Protein AF-A0A2V6R0Z6-F1 (afdb_monomer)

Radius of gyration: 20.63 Å; Cα contacts (8 Å, |Δi|>4): 396; chains: 1; bounding box: 52×46×58 Å

Mean predicted aligned error: 3.72 Å

Sequence (236 aa):
MPKRGQEIFLDNKLGKCNLCHVNAGATANLGAGSLGNANFNTGVEDLPDQPARLTTQKVPPDDGFHTPGDGTFNVPPLVEAADSGPFFHNNAIETIEGAVGFYDGESFNNSPAGLLLKQADPQGAGIELDGTQIVAIAAFLRVINALENIRQSIELLEASLEVPFEERGRLLARAVHETDDSIRVLKGGGLHAEAVAPLQEARRLADKAVRSVFFGRRHTKEAIGEQKKARALLVE

Secondary structure (DSSP, 8-state):
--HHHHHHHH-TTTT-HHHHSGGGSS-EE-SSSEEES-EE--SGGG-TT-GGGGSSS-PPPP--SBTTB-S-EEPPP-TTGGGSPSBTTTT-B-SHHHHHHHTTSHHHHTSHHHHHHHHHSTT-------HHHHHHHHHHHHHHHHHHHHHHHHHHHHHHHHS-HHHHHHHHHHHHHHHHHHHHHHHHTT--HHHHHHHHHHHHHHHHHHH-SSSHHHHHHHHHHHHHHHHHHHH-

Structure (mmCIF, N/CA/C/O backbone):
data_AF-A0A2V6R0Z6-F1
#
_entry.id   AF-A0A2V6R0Z6-F1
#
loop_
_atom_site.group_PDB
_atom_site.id
_atom_site.type_symbol
_atom_site.label_atom_id
_atom_site.label_alt_id
_atom_site.label_comp_id
_atom_site.label_asym_id
_atom_site.label_entity_id
_atom_site.label_seq_id
_atom_site.pdbx_PDB_ins_code
_atom_site.Cartn_x
_atom_site.Cartn_y
_atom_site.Cartn_z
_atom_site.occupancy
_atom_site.B_iso_or_equiv
_atom_site.auth_seq_id
_atom_site.auth_comp_id
_atom_site.auth_asym_id
_atom_site.auth_atom_id
_atom_site.pdbx_PDB_model_num
ATOM 1 N N . MET A 1 1 ? -7.603 7.282 -10.232 1.00 87.00 1 MET A N 1
ATOM 2 C CA . MET A 1 1 ? -7.585 7.164 -8.747 1.00 87.00 1 MET A CA 1
ATOM 3 C C . MET A 1 1 ? -8.943 6.694 -8.204 1.00 87.00 1 MET A C 1
ATOM 5 O O . MET A 1 1 ? -9.954 7.265 -8.611 1.00 87.00 1 MET A O 1
ATOM 9 N N . PRO A 1 2 ? -9.024 5.716 -7.272 1.00 92.50 2 PRO A N 1
ATOM 10 C CA . PRO A 1 2 ? -10.282 5.271 -6.649 1.00 92.50 2 PRO A CA 1
ATOM 11 C C . PRO A 1 2 ? -10.877 6.309 -5.676 1.00 92.50 2 PRO A C 1
ATOM 13 O O . PRO A 1 2 ? -10.763 6.187 -4.457 1.00 92.50 2 PRO A O 1
ATOM 16 N N . LYS A 1 3 ? -11.532 7.345 -6.221 1.00 95.50 3 LYS A N 1
ATOM 17 C CA . LYS A 1 3 ? -12.024 8.520 -5.468 1.00 95.50 3 LYS A CA 1
ATOM 18 C C . LYS A 1 3 ? -12.894 8.155 -4.268 1.00 95.50 3 LYS A C 1
ATOM 20 O O . LYS A 1 3 ? -12.662 8.668 -3.183 1.00 95.50 3 LYS A O 1
ATOM 25 N N . ARG A 1 4 ? -13.827 7.210 -4.426 1.00 97.19 4 ARG A N 1
ATOM 26 C CA . ARG A 1 4 ? -14.697 6.786 -3.319 1.00 97.19 4 ARG A CA 1
ATOM 27 C C . ARG A 1 4 ? -13.909 6.181 -2.152 1.00 97.19 4 ARG A C 1
ATOM 29 O O . ARG A 1 4 ? -14.206 6.483 -1.004 1.00 97.19 4 ARG A O 1
ATOM 36 N N . GLY A 1 5 ? -12.904 5.354 -2.437 1.00 97.88 5 GLY A N 1
ATOM 37 C CA . GLY A 1 5 ? -12.036 4.779 -1.408 1.00 97.88 5 GLY A CA 1
ATOM 38 C C . GLY A 1 5 ? -11.226 5.838 -0.674 1.00 97.88 5 GLY A C 1
ATOM 39 O O . GLY A 1 5 ? -11.160 5.829 0.551 1.00 97.88 5 GLY A O 1
ATOM 40 N N . GLN A 1 6 ? -10.677 6.792 -1.429 1.00 97.62 6 GLN A N 1
ATOM 41 C CA . GLN A 1 6 ? -9.953 7.933 -0.878 1.00 97.62 6 GLN A CA 1
ATOM 42 C C . GLN A 1 6 ? -10.849 8.807 0.013 1.00 97.62 6 GLN A C 1
ATOM 44 O O . GLN A 1 6 ? -10.433 9.198 1.099 1.00 97.62 6 GLN A O 1
ATOM 49 N N . GLU A 1 7 ? -12.076 9.098 -0.422 1.00 98.12 7 GLU A N 1
ATOM 50 C CA . GLU A 1 7 ? -13.055 9.859 0.361 1.00 98.12 7 GLU A CA 1
ATOM 51 C C . GLU A 1 7 ? -13.352 9.178 1.695 1.00 98.12 7 GLU A C 1
ATOM 53 O O . GLU A 1 7 ? -13.268 9.829 2.729 1.00 98.12 7 GLU A O 1
ATOM 58 N N . ILE A 1 8 ? -13.644 7.872 1.687 1.00 98.38 8 ILE A N 1
ATOM 59 C CA . ILE A 1 8 ? -13.945 7.126 2.917 1.00 98.38 8 ILE A CA 1
ATOM 60 C C . ILE A 1 8 ? -12.722 7.089 3.842 1.00 98.38 8 ILE A C 1
ATOM 62 O O . ILE A 1 8 ? -12.860 7.300 5.044 1.00 98.38 8 ILE A O 1
ATOM 66 N N . PHE A 1 9 ? -11.527 6.867 3.286 1.00 98.19 9 PHE A N 1
ATOM 67 C CA . PHE A 1 9 ? -10.277 6.850 4.046 1.00 98.19 9 PHE A CA 1
ATOM 68 C C . PHE A 1 9 ? -10.025 8.177 4.783 1.00 98.19 9 PHE A C 1
ATOM 70 O O . PHE A 1 9 ? -9.588 8.180 5.936 1.00 98.19 9 PHE A O 1
ATOM 77 N N . LEU A 1 10 ? -10.303 9.304 4.117 1.00 97.25 10 LEU A N 1
ATOM 78 C CA . LEU A 1 10 ? -10.119 10.659 4.650 1.00 97.25 10 LEU A CA 1
ATOM 79 C C . LEU A 1 10 ? -11.285 11.137 5.530 1.00 97.25 10 LEU A C 1
ATOM 81 O O . LEU A 1 10 ? -11.156 12.157 6.211 1.00 97.25 10 LEU A O 1
ATOM 85 N N . ASP A 1 11 ? -12.417 10.434 5.520 1.00 96.50 11 ASP A N 1
ATOM 86 C CA . ASP A 1 11 ? -13.597 10.789 6.297 1.00 96.50 11 ASP A CA 1
ATOM 87 C C . ASP A 1 11 ? -13.432 10.368 7.766 1.00 96.50 11 ASP A C 1
ATOM 89 O O . ASP A 1 11 ? -13.531 9.193 8.123 1.00 96.50 11 ASP A O 1
ATOM 93 N N . ASN A 1 12 ? -13.240 11.357 8.641 1.00 94.50 12 ASN A N 1
ATOM 94 C CA . ASN A 1 12 ? -13.102 11.164 10.087 1.00 94.50 12 ASN A CA 1
ATOM 95 C C . ASN A 1 12 ? -14.414 10.784 10.808 1.00 94.50 12 ASN A C 1
ATOM 97 O O . ASN A 1 12 ? -14.415 10.670 12.032 1.00 94.50 12 ASN A O 1
ATOM 101 N N . LYS A 1 13 ? -15.528 10.620 10.087 1.00 94.12 13 LYS A N 1
ATOM 102 C CA . LYS A 1 13 ? -16.815 10.140 10.615 1.00 94.12 13 LYS A CA 1
ATOM 103 C C . LYS A 1 13 ? -17.156 8.739 10.123 1.00 94.12 13 LYS A C 1
ATOM 105 O O . LYS A 1 13 ? -17.721 7.973 10.891 1.00 94.12 13 LYS A O 1
ATOM 110 N N . LEU A 1 14 ? -16.826 8.417 8.871 1.00 95.69 14 LEU A N 1
ATOM 111 C CA . LEU A 1 14 ? -17.118 7.108 8.282 1.00 95.69 14 LEU A CA 1
ATOM 112 C C . LEU A 1 14 ? -15.950 6.131 8.458 1.00 95.69 14 LEU A C 1
ATOM 114 O O . LEU A 1 14 ? -16.003 5.260 9.320 1.00 95.69 14 LEU A O 1
ATOM 118 N N . GLY A 1 15 ? -14.885 6.276 7.663 1.00 96.00 15 GLY A N 1
ATOM 119 C CA . GLY A 1 15 ? -13.770 5.327 7.676 1.00 96.00 15 GLY A CA 1
ATOM 120 C C . GLY A 1 15 ? -12.806 5.532 8.838 1.00 96.00 15 GLY A C 1
ATOM 121 O O . GLY A 1 15 ? -12.184 4.576 9.288 1.00 96.00 15 GLY A O 1
ATOM 122 N N . LYS A 1 16 ? -12.655 6.772 9.326 1.00 97.38 16 LYS A N 1
ATOM 123 C CA . LYS A 1 16 ? -11.783 7.156 10.456 1.00 97.38 16 LYS A CA 1
ATOM 124 C C . LYS A 1 16 ? -10.301 6.784 10.283 1.00 97.38 16 LYS A C 1
ATOM 126 O O . LYS A 1 16 ? -9.502 7.046 11.179 1.00 97.38 16 LYS A O 1
ATOM 131 N N . CYS A 1 17 ? -9.899 6.252 9.126 1.00 97.50 17 CYS A N 1
ATOM 132 C CA . CYS A 1 17 ? -8.552 5.745 8.867 1.00 97.50 17 CYS A CA 1
ATOM 133 C C . CYS A 1 17 ? -7.502 6.852 9.025 1.00 97.50 17 CYS A C 1
ATOM 135 O O . CYS A 1 17 ? -6.467 6.658 9.661 1.00 97.50 17 CYS A O 1
ATOM 137 N N . ASN A 1 18 ? -7.801 8.044 8.501 1.00 96.69 18 ASN A N 1
ATOM 138 C CA . ASN A 1 18 ? -6.908 9.200 8.516 1.00 96.69 18 ASN A CA 1
ATOM 139 C C . ASN A 1 18 ? -6.662 9.796 9.920 1.00 96.69 18 ASN A C 1
ATOM 141 O O . ASN A 1 18 ? -5.763 10.620 10.074 1.00 96.69 18 ASN A O 1
ATOM 145 N N . LEU A 1 19 ? -7.406 9.372 10.951 1.00 96.69 19 LEU A N 1
ATOM 146 C CA . LEU A 1 19 ? -7.142 9.759 12.343 1.00 96.69 19 LEU A CA 1
ATOM 147 C C . LEU A 1 19 ? -5.882 9.083 12.901 1.00 96.69 19 LEU A C 1
ATOM 149 O O . LEU A 1 19 ? -5.168 9.684 13.701 1.00 96.69 19 LEU A O 1
ATOM 153 N N . CYS A 1 20 ? -5.579 7.861 12.462 1.00 97.38 20 CYS A N 1
ATOM 154 C CA . CYS A 1 20 ? -4.363 7.135 12.845 1.00 97.38 20 CYS A CA 1
ATOM 155 C C . CYS A 1 20 ? -3.315 7.136 11.726 1.00 97.38 20 CYS A C 1
ATOM 157 O O . CYS A 1 20 ? -2.123 7.162 12.014 1.00 97.38 20 CYS A O 1
ATOM 159 N N . HIS A 1 21 ? -3.757 7.154 10.466 1.00 97.31 21 HIS A N 1
ATOM 160 C CA . HIS A 1 21 ? -2.915 7.096 9.275 1.00 97.31 21 HIS A CA 1
ATOM 161 C C . HIS A 1 21 ? -2.997 8.391 8.464 1.00 97.31 21 HIS A C 1
ATOM 163 O O . HIS A 1 21 ? -3.442 8.382 7.312 1.00 97.31 21 HIS A O 1
ATOM 169 N N . VAL A 1 22 ? -2.592 9.522 9.053 1.00 96.56 22 VAL A N 1
ATOM 170 C CA . VAL A 1 22 ? -2.632 10.828 8.375 1.00 96.56 22 VAL A CA 1
ATOM 171 C C . VAL A 1 22 ? -1.907 10.734 7.029 1.00 96.56 22 VAL A C 1
ATOM 173 O O . VAL A 1 22 ? -0.716 10.423 6.980 1.00 96.56 22 VAL A O 1
ATOM 176 N N . ASN A 1 23 ? -2.632 10.998 5.936 1.00 93.62 23 ASN A N 1
ATOM 177 C CA . ASN A 1 23 ? -2.153 10.861 4.553 1.00 93.62 23 ASN A CA 1
ATOM 178 C C . ASN A 1 23 ? -1.562 9.472 4.228 1.00 93.62 23 ASN A C 1
ATOM 180 O O . ASN A 1 23 ? -0.561 9.386 3.520 1.00 93.62 23 ASN A O 1
ATOM 184 N N . ALA A 1 24 ? -2.149 8.396 4.765 1.00 96.19 24 ALA A N 1
ATOM 185 C CA . ALA A 1 24 ? -1.632 7.024 4.660 1.00 96.19 24 ALA A CA 1
ATOM 186 C C . ALA A 1 24 ? -0.231 6.826 5.281 1.00 96.19 24 ALA A C 1
ATOM 188 O O . ALA A 1 24 ? 0.440 5.828 5.023 1.00 96.19 24 ALA A O 1
ATOM 189 N N . GLY A 1 25 ? 0.218 7.766 6.115 1.00 96.50 25 GLY A N 1
ATOM 190 C CA . GLY A 1 25 ? 1.477 7.686 6.843 1.00 96.50 25 GLY A CA 1
ATOM 191 C C . GLY A 1 25 ? 1.348 7.004 8.205 1.00 96.50 25 GLY A C 1
ATOM 192 O O . GLY A 1 25 ? 0.293 6.512 8.596 1.00 96.50 25 GLY A O 1
ATOM 193 N N . ALA A 1 26 ? 2.449 7.033 8.951 1.00 95.38 26 ALA A N 1
ATOM 194 C CA . ALA A 1 26 ? 2.569 6.503 10.309 1.00 95.38 26 ALA A CA 1
ATOM 195 C C . ALA A 1 26 ? 2.389 7.602 11.377 1.00 95.38 26 ALA A C 1
ATOM 197 O O . ALA A 1 26 ? 3.147 7.676 12.341 1.00 95.38 26 ALA A O 1
ATOM 198 N N . THR A 1 27 ? 1.470 8.543 11.140 1.00 96.50 27 THR A N 1
ATOM 199 C CA . THR A 1 27 ? 1.218 9.684 12.033 1.00 96.50 27 THR A CA 1
ATOM 200 C C . THR A 1 27 ? -0.248 9.732 12.417 1.00 96.50 27 THR A C 1
ATOM 202 O O . THR A 1 27 ? -1.096 9.823 11.533 1.00 96.50 27 THR A O 1
ATOM 205 N N . ALA A 1 28 ? -0.534 9.766 13.717 1.00 96.31 28 ALA A N 1
ATOM 206 C CA . ALA A 1 28 ? -1.886 9.927 14.233 1.00 96.31 28 ALA A CA 1
ATOM 207 C C . ALA A 1 28 ? -2.210 11.395 14.559 1.00 96.31 28 ALA A C 1
ATOM 209 O O . ALA A 1 28 ? -1.357 12.158 15.012 1.00 96.31 28 ALA A O 1
ATOM 210 N N . ASN A 1 29 ? -3.466 11.787 14.358 1.00 95.12 29 ASN A N 1
ATOM 211 C CA . ASN A 1 29 ? -4.041 13.056 14.790 1.00 95.12 29 ASN A CA 1
ATOM 212 C C . ASN A 1 29 ? -5.532 12.861 15.101 1.00 95.12 29 ASN A C 1
ATOM 214 O O . ASN A 1 29 ? -6.361 12.767 14.199 1.00 95.12 29 ASN A O 1
ATOM 218 N N . LEU A 1 30 ? -5.870 12.860 16.391 1.00 91.75 30 LEU A N 1
ATOM 219 C CA . LEU A 1 30 ? -7.233 12.638 16.889 1.00 91.75 30 LEU A CA 1
ATOM 220 C C . LEU A 1 30 ? -8.017 13.948 17.110 1.00 91.75 30 LEU A C 1
ATOM 222 O O . LEU A 1 30 ? -8.934 14.000 17.922 1.00 91.75 30 LEU A O 1
ATOM 226 N N . GLY A 1 31 ? -7.633 15.034 16.429 1.00 84.31 31 GLY A N 1
ATOM 227 C CA . GLY A 1 31 ? -8.305 16.339 16.495 1.00 84.31 31 GLY A CA 1
ATOM 228 C C . GLY A 1 31 ? -7.680 17.357 17.458 1.00 84.31 31 GLY A C 1
ATOM 229 O O . GLY A 1 31 ? -8.065 18.522 17.429 1.00 84.31 31 GLY A O 1
ATOM 230 N N . ALA A 1 32 ? -6.685 16.960 18.259 1.00 85.12 32 ALA A N 1
ATOM 231 C CA . ALA A 1 32 ? -5.962 17.839 19.192 1.00 85.12 32 ALA A CA 1
ATOM 232 C C . ALA A 1 32 ? -4.534 18.201 18.730 1.00 85.12 32 ALA A C 1
ATOM 234 O O . ALA A 1 32 ? -3.770 18.805 19.481 1.00 85.12 32 ALA A O 1
ATOM 235 N N . GLY A 1 33 ? -4.167 17.834 17.498 1.00 89.19 33 GLY A N 1
ATOM 236 C CA . GLY A 1 33 ? -2.813 17.975 16.965 1.00 89.19 33 GLY A CA 1
ATOM 237 C C . GLY A 1 33 ? -2.157 16.624 16.683 1.00 89.19 33 GLY A C 1
ATOM 238 O O . GLY A 1 33 ? -2.717 15.565 16.964 1.00 89.19 33 GLY A O 1
ATOM 239 N N . SER A 1 34 ? -0.970 16.668 16.076 1.00 94.44 34 SER A N 1
ATOM 240 C CA . SER A 1 34 ? -0.208 15.460 15.751 1.00 94.44 34 SER A CA 1
ATOM 241 C C . SER A 1 34 ? 0.259 14.750 17.021 1.00 94.44 34 SER A C 1
ATOM 243 O O . SER A 1 34 ? 0.865 15.369 17.893 1.00 94.44 34 SER A O 1
ATOM 245 N N . LEU A 1 35 ? 0.018 13.445 17.079 1.00 94.69 35 LEU A N 1
ATOM 246 C CA . LEU A 1 35 ? 0.537 12.528 18.092 1.00 94.69 35 LEU A CA 1
ATOM 247 C C . LEU A 1 35 ? 1.796 11.790 17.603 1.00 94.69 35 LEU A C 1
ATOM 249 O O . LEU A 1 35 ? 2.355 10.978 18.335 1.00 94.69 35 LEU A O 1
ATOM 253 N N . GLY A 1 36 ? 2.253 12.062 16.375 1.00 95.50 36 GLY A N 1
ATOM 254 C CA . GLY A 1 36 ? 3.365 11.340 15.757 1.00 95.50 36 GLY A CA 1
ATOM 255 C C . GLY A 1 36 ? 3.040 9.862 15.517 1.00 95.50 36 GLY A C 1
ATOM 256 O O . GLY A 1 36 ? 1.875 9.497 15.333 1.00 95.50 36 GLY A O 1
ATOM 257 N N . ASN A 1 37 ? 4.077 9.021 15.510 1.00 95.81 37 ASN A N 1
ATOM 258 C CA . ASN A 1 37 ? 3.926 7.567 15.465 1.00 95.81 37 ASN A CA 1
ATOM 259 C C . ASN A 1 37 ? 3.541 7.053 16.858 1.00 95.81 37 ASN A C 1
ATOM 261 O O . ASN A 1 37 ? 4.395 6.680 17.661 1.00 95.81 37 ASN A O 1
ATOM 265 N N . ALA A 1 38 ? 2.250 7.155 17.158 1.00 95.81 38 ALA A N 1
ATOM 266 C CA . ALA A 1 38 ? 1.669 6.682 18.402 1.00 95.81 38 ALA A CA 1
ATOM 267 C C . ALA A 1 38 ? 1.443 5.163 18.365 1.00 95.81 38 ALA A C 1
ATOM 269 O O . ALA A 1 38 ? 1.333 4.564 17.292 1.00 95.81 38 ALA A O 1
ATOM 270 N N . ASN A 1 39 ? 1.313 4.566 19.550 1.00 96.50 39 ASN A N 1
ATOM 271 C CA . ASN A 1 39 ? 0.937 3.168 19.695 1.00 96.50 39 ASN A CA 1
ATOM 272 C C . ASN A 1 39 ? -0.544 3.048 20.059 1.00 96.50 39 ASN A C 1
ATOM 274 O O . ASN A 1 39 ? -1.056 3.826 20.867 1.00 96.50 39 ASN A O 1
ATOM 278 N N . PHE A 1 40 ? -1.219 2.046 19.502 1.00 97.38 40 PHE A N 1
ATOM 279 C CA . PHE A 1 40 ? -2.614 1.749 19.812 1.00 97.38 40 PHE A CA 1
ATOM 280 C C . PHE A 1 40 ? -2.810 0.253 20.031 1.00 97.38 40 PHE A C 1
ATOM 282 O O . PHE A 1 40 ? -2.172 -0.571 19.378 1.00 97.38 40 PHE A O 1
ATOM 289 N N . ASN A 1 41 ? -3.731 -0.091 20.928 1.00 97.75 41 ASN A N 1
ATOM 290 C CA . ASN A 1 41 ? -4.291 -1.433 20.993 1.00 97.75 41 ASN A CA 1
ATOM 291 C C . ASN A 1 41 ? -5.569 -1.458 20.147 1.00 97.75 41 ASN A C 1
ATOM 293 O O . ASN A 1 41 ? -6.585 -0.872 20.526 1.00 97.75 41 ASN A O 1
ATOM 297 N N . THR A 1 42 ? -5.486 -2.117 18.995 1.00 97.44 42 THR A N 1
ATOM 298 C CA . THR A 1 42 ? -6.575 -2.249 18.021 1.00 97.44 42 THR A CA 1
ATOM 299 C C . THR A 1 42 ? -7.366 -3.549 18.166 1.00 97.44 42 THR A C 1
ATOM 301 O O . THR A 1 42 ? -8.266 -3.779 17.369 1.00 97.44 42 THR A O 1
ATOM 304 N N . GLY A 1 43 ? -7.048 -4.406 19.144 1.00 96.62 43 GLY A N 1
ATOM 305 C CA . GLY A 1 43 ? -7.725 -5.694 19.349 1.00 96.62 43 GLY A CA 1
ATOM 306 C C . GLY A 1 43 ? -7.293 -6.808 18.388 1.00 96.62 43 GLY A C 1
ATOM 307 O O . GLY A 1 43 ? -7.956 -7.836 18.295 1.00 96.62 43 GLY A O 1
ATOM 308 N N . VAL A 1 44 ? -6.186 -6.637 17.655 1.00 96.00 44 VAL A N 1
ATOM 309 C CA . VAL A 1 44 ? -5.652 -7.672 16.743 1.00 96.00 44 VAL A CA 1
ATOM 310 C C . VAL A 1 44 ? -5.293 -8.962 17.492 1.00 96.00 44 VAL A C 1
ATOM 312 O O . VAL A 1 44 ? -5.552 -10.058 16.991 1.00 96.00 44 VAL A O 1
ATOM 315 N N . GLU A 1 45 ? -4.742 -8.856 18.705 1.00 93.56 45 GLU A N 1
ATOM 316 C CA . GLU A 1 45 ? -4.402 -10.029 19.525 1.00 93.56 45 GLU A CA 1
ATOM 317 C C . GLU A 1 45 ? -5.626 -10.775 20.079 1.00 93.56 45 GLU A C 1
ATOM 319 O O . GLU A 1 45 ? -5.505 -11.939 20.481 1.00 93.56 45 GLU A O 1
ATOM 324 N N . ASP A 1 46 ? -6.800 -10.142 20.017 1.00 90.50 46 ASP A N 1
ATOM 325 C CA . ASP A 1 46 ? -8.090 -10.696 20.430 1.00 90.50 46 ASP A CA 1
ATOM 326 C C . ASP A 1 46 ? -8.845 -11.359 19.267 1.00 90.50 46 ASP A C 1
ATOM 328 O O . ASP A 1 46 ? -9.938 -11.896 19.466 1.00 90.50 46 ASP A O 1
ATOM 332 N N . LEU A 1 47 ? -8.288 -11.340 18.047 1.00 90.69 47 LEU A N 1
ATOM 333 C CA . LEU A 1 47 ? -8.872 -12.061 16.919 1.00 90.69 47 LEU A CA 1
ATOM 334 C C . LEU A 1 47 ? -9.020 -13.555 17.255 1.00 90.69 47 LEU A C 1
ATOM 336 O O . LEU A 1 47 ? -8.050 -14.185 17.703 1.00 90.69 47 LEU A O 1
ATOM 340 N N . PRO A 1 48 ? -10.206 -14.149 17.018 1.00 82.62 48 PRO A N 1
ATOM 341 C CA . PRO A 1 48 ? -10.361 -15.590 17.116 1.00 82.62 48 PRO A CA 1
ATOM 342 C C . PRO A 1 48 ? -9.544 -16.275 16.015 1.00 82.62 48 PRO A C 1
ATOM 344 O O . PRO A 1 48 ? -9.261 -15.685 14.974 1.00 82.62 48 PRO A O 1
ATOM 347 N N . ASP A 1 49 ? -9.178 -17.535 16.243 1.00 85.75 49 ASP A N 1
ATOM 348 C CA . ASP A 1 49 ? -8.653 -18.423 15.198 1.00 85.75 49 ASP A CA 1
ATOM 349 C C . ASP A 1 49 ? -7.414 -17.904 14.441 1.00 85.75 49 ASP A C 1
ATOM 351 O O . ASP A 1 49 ? -7.214 -18.204 13.264 1.00 85.75 49 ASP A O 1
ATOM 355 N N . GLN A 1 50 ? -6.533 -17.159 15.119 1.00 86.25 50 GLN A N 1
ATOM 356 C CA . GLN A 1 50 ? -5.254 -16.748 14.534 1.00 86.25 50 GLN A CA 1
ATOM 357 C C . GLN A 1 50 ? -4.462 -17.974 14.037 1.00 86.25 50 GLN A C 1
ATOM 359 O O . GLN A 1 50 ? -4.306 -18.932 14.805 1.00 86.25 50 GLN A O 1
ATOM 364 N N . PRO A 1 51 ? -3.875 -17.949 12.823 1.00 86.00 51 PRO A N 1
ATOM 365 C CA . PRO A 1 51 ? -3.225 -19.121 12.231 1.00 86.00 51 PRO A CA 1
ATOM 366 C C . PRO A 1 51 ? -2.205 -19.817 13.143 1.00 86.00 51 PRO A C 1
ATOM 368 O O . PRO A 1 51 ? -2.191 -21.044 13.241 1.00 86.00 51 PRO A O 1
ATOM 371 N N . ALA A 1 52 ? -1.394 -19.049 13.879 1.00 83.38 52 ALA A N 1
ATOM 372 C CA . ALA A 1 52 ? -0.406 -19.593 14.813 1.00 83.38 52 ALA A CA 1
ATOM 373 C C . ALA A 1 52 ? -1.042 -20.357 15.996 1.00 83.38 52 ALA A C 1
ATOM 375 O O . ALA A 1 52 ? -0.481 -21.345 16.477 1.00 83.38 52 ALA A O 1
ATOM 376 N N . ARG A 1 53 ? -2.234 -19.930 16.437 1.00 86.38 53 ARG A N 1
ATOM 377 C CA . ARG A 1 53 ? -2.990 -20.496 17.569 1.00 86.38 53 ARG A CA 1
ATOM 378 C C . ARG A 1 53 ? -3.911 -21.653 17.166 1.00 86.38 53 ARG A C 1
ATOM 380 O O . ARG A 1 53 ? -4.392 -22.365 18.039 1.00 86.38 53 ARG A O 1
ATOM 387 N N . LEU A 1 54 ? -4.119 -21.874 15.867 1.00 87.19 54 LEU A N 1
ATOM 388 C CA . LEU A 1 54 ? -4.847 -23.037 15.340 1.00 87.19 54 LEU A CA 1
ATOM 389 C C . LEU A 1 54 ? -4.013 -24.331 15.346 1.00 87.19 54 LEU A C 1
ATOM 391 O O . LEU A 1 54 ? -4.514 -25.404 15.009 1.00 87.19 54 LEU A O 1
ATOM 395 N N . THR A 1 55 ? -2.735 -24.246 15.717 1.00 86.19 55 THR A N 1
ATOM 396 C CA . THR A 1 55 ? -1.844 -25.403 15.842 1.00 86.19 55 THR A CA 1
ATOM 397 C C . THR A 1 55 ? -1.921 -26.027 17.241 1.00 86.19 55 THR A C 1
ATOM 399 O O . THR A 1 55 ? -2.501 -25.472 18.169 1.00 86.19 55 THR A O 1
ATOM 402 N N . THR A 1 56 ? -1.295 -27.190 17.440 1.00 82.44 56 THR A N 1
ATOM 403 C CA . THR A 1 56 ? -1.206 -27.825 18.770 1.00 82.44 56 THR A CA 1
ATOM 404 C C . THR A 1 56 ? -0.240 -27.114 19.723 1.00 82.44 56 THR A C 1
ATOM 406 O O . THR A 1 56 ? -0.143 -27.487 20.892 1.00 82.44 56 THR A O 1
ATOM 409 N N . GLN A 1 57 ? 0.532 -26.140 19.235 1.00 84.94 57 GLN A N 1
ATOM 410 C CA . GLN A 1 57 ? 1.503 -25.412 20.038 1.00 84.94 57 GLN A CA 1
ATOM 411 C C . GLN A 1 57 ? 0.821 -24.257 20.772 1.00 84.94 57 GLN A C 1
ATOM 413 O O . GLN A 1 57 ? 0.114 -23.448 20.180 1.00 84.94 57 GLN A O 1
ATOM 418 N N . LYS A 1 58 ? 1.081 -24.141 22.078 1.00 85.69 58 LYS A N 1
ATOM 419 C CA . LYS A 1 58 ? 0.645 -22.976 22.848 1.00 85.69 58 LYS A CA 1
ATOM 420 C C . LYS A 1 58 ? 1.494 -21.767 22.451 1.00 85.69 58 LYS A C 1
ATOM 422 O O . LYS A 1 58 ? 2.680 -21.722 22.772 1.00 85.69 58 LYS A O 1
ATOM 427 N N . VAL A 1 59 ? 0.870 -20.799 21.791 1.00 86.69 59 VAL A N 1
ATOM 428 C CA . VAL A 1 59 ? 1.473 -19.507 21.449 1.00 86.69 59 VAL A CA 1
ATOM 429 C C . VAL A 1 59 ? 0.956 -18.467 22.450 1.00 86.69 59 VAL A C 1
ATOM 431 O O . VAL A 1 59 ? -0.262 -18.293 22.541 1.00 86.69 59 VAL A O 1
ATOM 434 N N . PRO A 1 60 ? 1.821 -17.844 23.274 1.00 87.94 60 PRO A N 1
ATOM 435 C CA . PRO A 1 60 ? 1.395 -16.756 24.150 1.00 87.94 60 PRO A CA 1
ATOM 436 C C . PRO A 1 60 ? 0.994 -15.525 23.316 1.00 87.94 60 PRO A C 1
ATOM 438 O O . PRO A 1 60 ? 1.559 -15.340 22.239 1.00 87.94 60 PRO A O 1
ATOM 441 N N . PRO A 1 61 ? 0.049 -14.694 23.793 1.00 88.12 61 PRO A N 1
ATOM 442 C CA . PRO A 1 61 ? -0.214 -13.395 23.182 1.00 88.12 61 PRO A CA 1
ATOM 443 C C . PRO A 1 61 ? 1.038 -12.514 23.176 1.00 88.12 61 PRO A C 1
ATOM 445 O O . PRO A 1 61 ? 1.826 -12.571 24.124 1.00 88.12 61 PRO A O 1
ATOM 448 N N . ASP A 1 62 ? 1.193 -11.710 22.128 1.00 91.94 62 ASP A N 1
ATOM 449 C CA . ASP A 1 62 ? 2.196 -10.644 22.085 1.00 91.94 62 ASP A CA 1
ATOM 450 C C . ASP A 1 62 ? 1.708 -9.472 22.954 1.00 91.94 62 ASP A C 1
ATOM 452 O O . ASP A 1 62 ? 0.599 -8.967 22.764 1.00 91.94 62 ASP A O 1
ATOM 456 N N . ASP A 1 63 ? 2.497 -9.076 23.956 1.00 93.44 63 ASP A N 1
ATOM 457 C CA . ASP A 1 63 ? 2.131 -8.025 24.909 1.00 93.44 63 ASP A CA 1
ATOM 458 C C . ASP A 1 63 ? 2.534 -6.616 24.447 1.00 93.44 63 ASP A C 1
ATOM 460 O O . ASP A 1 63 ? 2.196 -5.639 25.117 1.00 93.44 63 ASP A O 1
ATOM 464 N N . GLY A 1 64 ? 3.162 -6.477 23.277 1.00 94.81 64 GLY A N 1
ATOM 465 C CA . GLY A 1 64 ? 3.400 -5.188 22.632 1.00 94.81 64 GLY A CA 1
ATOM 466 C C . GLY A 1 64 ? 4.479 -4.334 23.306 1.00 94.81 64 GLY A C 1
ATOM 467 O O . GLY A 1 64 ? 5.521 -4.818 23.746 1.00 94.81 64 GLY A O 1
ATOM 468 N N . PHE A 1 65 ? 4.284 -3.014 23.307 1.00 92.31 65 PHE A N 1
ATOM 469 C CA . PHE A 1 65 ? 5.290 -2.050 23.762 1.00 92.31 65 PHE A CA 1
ATOM 470 C C . PHE A 1 65 ? 5.424 -1.989 25.302 1.00 92.31 65 PHE A C 1
ATOM 472 O O . PHE A 1 65 ? 4.456 -2.227 26.013 1.00 92.31 65 PHE A O 1
ATOM 479 N N . HIS A 1 66 ? 6.600 -1.578 25.811 1.00 91.69 66 HIS A N 1
ATOM 480 C CA . HIS A 1 66 ? 7.005 -1.513 27.238 1.00 91.69 66 HIS A CA 1
ATOM 481 C C . HIS A 1 66 ? 7.409 -2.852 27.905 1.00 91.69 66 HIS A C 1
ATOM 483 O O . HIS A 1 66 ? 7.628 -3.866 27.251 1.00 91.69 66 HIS A O 1
ATOM 489 N N . THR A 1 67 ? 7.692 -2.827 29.217 1.00 91.31 67 THR A N 1
ATOM 490 C CA . THR A 1 67 ? 8.027 -4.015 30.026 1.00 91.31 67 THR A CA 1
ATOM 491 C C . THR A 1 67 ? 7.491 -3.848 31.460 1.00 91.31 67 THR A C 1
ATOM 493 O O . THR A 1 67 ? 8.040 -3.034 32.211 1.00 91.31 67 THR A O 1
ATOM 496 N N . PRO A 1 68 ? 6.458 -4.612 31.876 1.00 91.56 68 PRO A N 1
ATOM 497 C CA . PRO A 1 68 ? 5.660 -5.527 31.043 1.00 91.56 68 PRO A CA 1
ATOM 498 C C . PRO A 1 68 ? 4.935 -4.786 29.906 1.00 91.56 68 PRO A C 1
ATOM 500 O O . PRO A 1 68 ? 4.769 -3.567 29.996 1.00 91.56 68 PRO A O 1
ATOM 503 N N . GLY A 1 69 ? 4.552 -5.507 28.850 1.00 94.81 69 GLY A N 1
ATOM 504 C CA . GLY A 1 69 ? 3.880 -4.922 27.697 1.00 94.81 69 GLY A CA 1
ATOM 505 C C . GLY A 1 69 ? 2.491 -4.357 28.024 1.00 94.81 69 GLY A C 1
ATOM 506 O O . GLY A 1 69 ? 1.808 -4.838 28.934 1.00 94.81 69 GLY A O 1
ATOM 507 N N . ASP A 1 70 ? 2.079 -3.311 27.306 1.00 94.88 70 ASP A N 1
ATOM 508 C CA . ASP A 1 70 ? 0.784 -2.632 27.479 1.00 94.88 70 ASP A CA 1
ATOM 509 C C . ASP A 1 70 ? -0.263 -2.969 26.396 1.00 94.88 70 ASP A C 1
ATOM 511 O O . ASP A 1 70 ? -1.358 -2.397 26.375 1.00 94.88 70 ASP A O 1
ATOM 515 N N . GLY A 1 71 ? 0.052 -3.913 25.507 1.00 95.50 71 GLY A N 1
ATOM 516 C CA . GLY A 1 71 ? -0.797 -4.3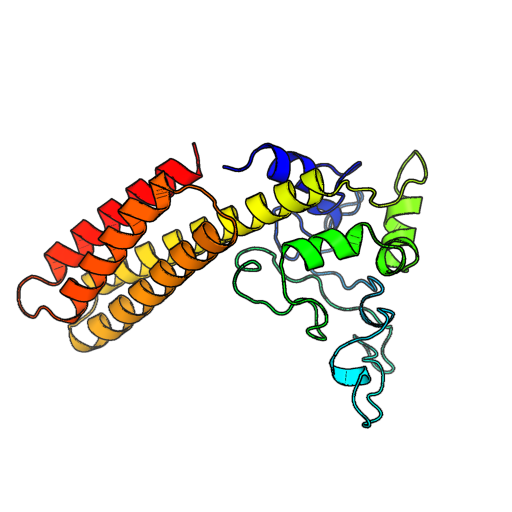79 24.410 1.00 95.50 71 GLY A CA 1
ATOM 517 C C . GLY A 1 71 ? -0.882 -3.415 23.226 1.00 95.50 71 GLY A C 1
ATOM 518 O O . GLY A 1 71 ? -1.710 -3.618 22.335 1.00 95.50 71 GLY A O 1
ATOM 519 N N . THR A 1 72 ? -0.084 -2.344 23.209 1.00 97.44 72 THR A N 1
ATOM 520 C CA . THR A 1 72 ? -0.090 -1.362 22.121 1.00 97.44 72 THR A CA 1
ATOM 521 C C . THR A 1 72 ? 1.032 -1.611 21.115 1.00 97.44 72 THR A C 1
ATOM 523 O O . THR A 1 72 ? 2.140 -2.016 21.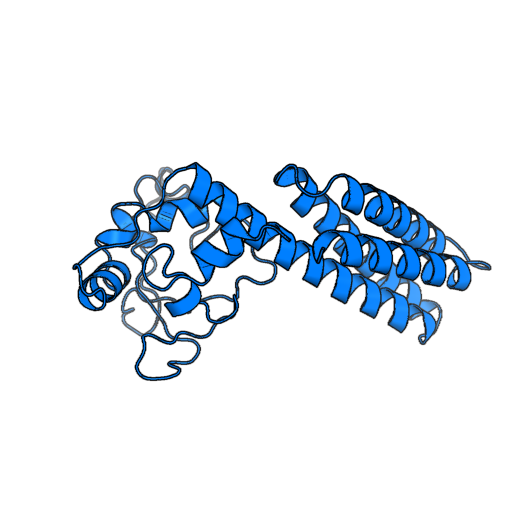469 1.00 97.44 72 THR A O 1
ATOM 526 N N . PHE A 1 73 ? 0.748 -1.325 19.842 1.00 97.38 73 PHE A N 1
ATOM 527 C CA . PHE A 1 73 ? 1.701 -1.430 18.736 1.00 97.38 73 PHE A CA 1
ATOM 528 C C . PHE A 1 73 ? 1.722 -0.133 17.937 1.00 97.38 73 PHE A C 1
ATOM 530 O O . PHE A 1 73 ? 0.710 0.568 17.849 1.00 97.38 73 PHE A O 1
ATOM 537 N N . ASN A 1 74 ? 2.875 0.183 17.353 1.00 95.50 74 ASN A N 1
ATOM 538 C CA . ASN A 1 74 ? 3.060 1.394 16.568 1.00 95.50 74 ASN A CA 1
ATOM 539 C C . ASN A 1 74 ? 2.226 1.358 15.281 1.00 95.50 74 ASN A C 1
ATOM 541 O O . ASN A 1 74 ? 2.064 0.308 14.656 1.00 95.50 74 ASN A O 1
ATOM 545 N N . VAL A 1 75 ? 1.735 2.517 14.847 1.00 96.25 75 VAL A N 1
ATOM 546 C CA . VAL A 1 75 ? 1.018 2.628 13.572 1.00 96.25 75 VAL A CA 1
ATOM 547 C C . VAL A 1 75 ? 2.013 2.489 12.407 1.00 96.25 75 VAL A C 1
ATOM 549 O O . VAL A 1 75 ? 2.967 3.272 12.336 1.00 96.25 75 VAL A O 1
ATOM 552 N N . PRO A 1 76 ? 1.835 1.530 11.476 1.00 95.69 76 PRO A N 1
ATOM 553 C CA . PRO A 1 76 ? 2.673 1.437 10.284 1.00 95.69 76 PRO A CA 1
ATOM 554 C C . PRO A 1 76 ? 2.221 2.431 9.194 1.00 95.69 76 PRO A C 1
ATOM 556 O O . PRO A 1 76 ? 1.044 2.809 9.146 1.00 95.69 76 PRO A O 1
ATOM 559 N N . PRO A 1 77 ? 3.121 2.863 8.289 1.00 96.12 77 PRO A N 1
ATOM 560 C CA . PRO A 1 77 ? 2.702 3.540 7.065 1.00 96.12 77 PRO A CA 1
ATOM 561 C C . PRO A 1 77 ? 1.911 2.568 6.177 1.00 96.12 77 PRO A C 1
ATOM 563 O O . PRO A 1 77 ? 2.190 1.373 6.158 1.00 96.12 77 PRO A O 1
ATOM 566 N N . LEU A 1 78 ? 0.925 3.087 5.443 1.00 96.81 78 LEU A N 1
ATOM 567 C CA . LEU A 1 78 ? 0.097 2.303 4.515 1.00 96.81 78 LEU A CA 1
ATOM 568 C C . LEU A 1 78 ? 0.520 2.456 3.051 1.00 96.81 78 LEU A C 1
ATOM 570 O O . LEU A 1 78 ? -0.003 1.769 2.173 1.00 96.81 78 LEU A O 1
ATOM 574 N N . VAL A 1 79 ? 1.462 3.358 2.776 1.00 92.31 79 VAL A N 1
ATOM 575 C CA . VAL A 1 79 ? 2.189 3.369 1.504 1.00 92.31 79 VAL A CA 1
ATOM 576 C C . VAL A 1 79 ? 2.907 2.022 1.376 1.00 92.31 79 VAL A C 1
ATOM 578 O O . VAL A 1 79 ? 3.570 1.612 2.321 1.00 92.31 79 VAL A O 1
ATOM 581 N N . GLU A 1 80 ? 2.718 1.338 0.245 1.00 91.56 80 GLU A N 1
ATOM 582 C CA . GLU A 1 80 ? 3.189 -0.043 -0.008 1.00 91.56 80 GLU A CA 1
ATOM 583 C C . GLU A 1 80 ? 2.530 -1.155 0.827 1.00 91.56 80 GLU A C 1
ATOM 585 O O . GLU A 1 80 ? 2.937 -2.304 0.761 1.00 91.56 80 GLU A O 1
ATOM 590 N N . ALA A 1 81 ? 1.457 -0.895 1.580 1.00 92.94 81 ALA A N 1
ATOM 591 C CA . ALA A 1 81 ? 0.855 -1.974 2.374 1.00 92.94 81 ALA A CA 1
ATOM 592 C C . ALA A 1 81 ? 0.204 -3.081 1.517 1.00 92.94 81 ALA A C 1
ATOM 594 O O . ALA A 1 81 ? 0.062 -4.215 1.964 1.00 92.94 81 ALA A O 1
ATOM 595 N N . ALA A 1 82 ? -0.238 -2.789 0.292 1.00 94.69 82 ALA A N 1
ATOM 596 C CA . ALA A 1 82 ? -1.047 -3.731 -0.483 1.00 94.69 82 ALA A CA 1
ATOM 597 C C . ALA A 1 82 ? -0.257 -4.908 -1.098 1.00 94.69 82 ALA A C 1
ATOM 599 O O . ALA A 1 82 ? -0.893 -5.842 -1.599 1.00 94.69 82 ALA A O 1
ATOM 600 N N . ASP A 1 83 ? 1.079 -4.897 -1.053 1.00 92.06 83 ASP A N 1
ATOM 601 C CA . ASP A 1 83 ? 1.957 -6.012 -1.441 1.00 92.06 83 ASP A CA 1
ATOM 602 C C . ASP A 1 83 ? 2.753 -6.622 -0.271 1.00 92.06 83 ASP A C 1
ATOM 604 O O . ASP A 1 83 ? 3.512 -7.569 -0.488 1.00 92.06 83 ASP A O 1
ATOM 608 N N . SER A 1 84 ? 2.514 -6.172 0.966 1.00 91.94 84 SER A N 1
ATOM 609 C CA . SER A 1 84 ? 3.253 -6.601 2.162 1.00 91.94 84 SER A CA 1
ATOM 610 C C . SER A 1 84 ? 2.501 -7.598 3.051 1.00 91.94 84 SER A C 1
ATOM 612 O O . SER A 1 84 ? 2.854 -7.758 4.219 1.00 91.94 84 SER A O 1
ATOM 614 N N . GLY A 1 85 ? 1.430 -8.212 2.542 1.00 91.00 85 GLY A N 1
ATOM 615 C CA . GLY A 1 85 ? 0.671 -9.217 3.286 1.00 91.00 85 GLY A CA 1
ATOM 616 C C . GLY A 1 85 ? 1.533 -10.436 3.676 1.00 91.00 85 GLY A C 1
ATOM 617 O O . GLY A 1 85 ? 2.548 -10.700 3.023 1.00 91.00 85 GLY A O 1
ATOM 618 N N . PRO A 1 86 ? 1.130 -11.215 4.698 1.00 95.00 86 PRO A N 1
ATOM 619 C CA . PRO A 1 86 ? -0.074 -11.047 5.518 1.00 95.00 86 PRO A CA 1
ATOM 620 C C . PRO A 1 86 ? 0.004 -9.835 6.467 1.00 95.00 86 PRO A C 1
ATOM 622 O O . PRO A 1 86 ? 1.058 -9.252 6.688 1.00 95.00 86 PRO A O 1
ATOM 625 N N . PHE A 1 87 ? -1.139 -9.421 7.004 1.00 95.88 87 PHE A N 1
ATOM 626 C CA . PHE A 1 87 ? -1.339 -8.148 7.691 1.00 95.88 87 PHE A CA 1
ATOM 627 C C . PHE A 1 87 ? -1.323 -8.263 9.216 1.00 95.88 87 PHE A C 1
ATOM 629 O O . PHE A 1 87 ? -1.633 -9.308 9.794 1.00 95.88 87 PHE A O 1
ATOM 636 N N . PHE A 1 88 ? -1.045 -7.110 9.837 1.00 95.94 88 PHE A N 1
ATOM 637 C CA . PHE A 1 88 ? -0.812 -6.896 11.269 1.00 95.94 88 PHE A CA 1
ATOM 638 C C . PHE A 1 88 ? 0.471 -7.545 11.801 1.00 95.94 88 PHE A C 1
ATOM 640 O O . PHE A 1 88 ? 1.121 -8.333 11.123 1.00 95.94 88 PHE A O 1
ATOM 647 N N . HIS A 1 89 ? 0.851 -7.206 13.037 1.00 94.25 89 HIS A N 1
ATOM 648 C CA . HIS A 1 89 ? 2.101 -7.680 13.649 1.00 94.25 89 HIS A CA 1
ATOM 649 C C . HIS A 1 89 ? 2.165 -9.213 13.795 1.00 94.25 89 HIS A C 1
ATOM 651 O O . HIS A 1 89 ? 3.252 -9.780 13.864 1.00 94.25 89 HIS A O 1
ATOM 657 N N . ASN A 1 90 ? 1.011 -9.883 13.807 1.00 92.56 90 ASN A N 1
ATOM 658 C CA . ASN A 1 90 ? 0.878 -11.325 13.990 1.00 92.56 90 ASN A CA 1
ATOM 659 C C . ASN A 1 90 ? 0.513 -12.090 12.701 1.00 92.56 90 ASN A C 1
ATOM 661 O O . ASN A 1 90 ? 0.275 -13.297 12.767 1.00 92.56 90 ASN A O 1
ATOM 665 N N . ASN A 1 91 ? 0.484 -11.424 11.538 1.00 93.19 91 ASN A N 1
ATOM 666 C CA . ASN A 1 91 ? 0.150 -12.026 10.240 1.00 93.19 91 ASN A CA 1
ATOM 667 C C . ASN A 1 91 ? -1.246 -12.689 10.193 1.00 93.19 91 ASN A C 1
ATOM 669 O O . ASN A 1 91 ? -1.444 -13.676 9.482 1.00 93.19 91 ASN A O 1
ATOM 673 N N . ALA A 1 92 ? -2.214 -12.196 10.974 1.00 93.19 92 ALA A N 1
ATOM 674 C CA . ALA A 1 92 ? -3.509 -12.861 11.142 1.00 93.19 92 ALA A CA 1
ATOM 675 C C . ALA A 1 92 ? -4.422 -12.804 9.907 1.00 93.19 92 ALA A C 1
ATOM 677 O O . ALA A 1 92 ? -5.296 -13.660 9.768 1.00 93.19 92 ALA A O 1
ATOM 678 N N . ILE A 1 93 ? -4.256 -11.816 9.020 1.00 94.81 93 ILE A N 1
ATOM 679 C CA . ILE A 1 93 ? -5.133 -11.634 7.855 1.00 94.81 93 ILE A CA 1
ATOM 680 C C . ILE A 1 93 ? -4.324 -11.605 6.562 1.00 94.81 93 ILE A C 1
ATOM 682 O O . ILE A 1 93 ? -3.399 -10.825 6.434 1.00 94.81 93 ILE A O 1
ATOM 686 N N . GLU A 1 94 ? -4.705 -12.407 5.570 1.00 93.50 94 GLU A N 1
ATOM 687 C CA . GLU A 1 94 ? -3.944 -12.547 4.317 1.00 93.50 94 GLU A CA 1
ATOM 688 C C . GLU A 1 94 ? -4.152 -11.390 3.324 1.00 93.50 94 GLU A C 1
ATOM 690 O O . GLU A 1 94 ? -3.242 -11.008 2.595 1.00 93.50 94 GLU A O 1
ATOM 695 N N . THR A 1 95 ? -5.366 -10.837 3.254 1.00 95.31 95 THR A N 1
ATOM 696 C CA . THR A 1 95 ? -5.765 -9.907 2.182 1.00 95.31 95 THR A CA 1
ATOM 697 C C . THR A 1 95 ? -5.954 -8.488 2.695 1.00 95.31 95 THR A C 1
ATOM 699 O O . THR A 1 95 ? -6.410 -8.286 3.820 1.00 95.31 95 THR A O 1
ATOM 702 N N . ILE A 1 96 ? -5.659 -7.493 1.852 1.00 97.19 96 ILE A N 1
ATOM 703 C CA . ILE A 1 96 ? -5.840 -6.080 2.210 1.00 97.19 96 ILE A CA 1
ATOM 704 C C . ILE A 1 96 ? -7.322 -5.756 2.435 1.00 97.19 96 ILE A C 1
ATOM 706 O O . ILE A 1 96 ? -7.654 -4.988 3.330 1.00 97.19 96 ILE A O 1
ATOM 710 N N . GLU A 1 97 ? -8.229 -6.388 1.688 1.00 97.31 97 GLU A N 1
ATOM 711 C CA . GLU A 1 97 ? -9.673 -6.277 1.895 1.00 97.31 97 GLU A CA 1
ATOM 712 C C . GLU A 1 97 ? -10.079 -6.823 3.270 1.00 97.31 97 GLU A C 1
ATOM 714 O O . GLU A 1 97 ? -10.850 -6.182 3.981 1.00 97.31 97 GLU A O 1
ATOM 719 N N . GLY A 1 98 ? -9.520 -7.966 3.683 1.00 96.69 98 GLY A N 1
ATOM 720 C CA . GLY A 1 98 ? -9.725 -8.501 5.028 1.00 96.69 98 GLY A CA 1
ATOM 721 C C . GLY A 1 98 ? -9.149 -7.589 6.114 1.00 96.69 98 GLY A C 1
ATOM 722 O O . GLY A 1 98 ? -9.785 -7.393 7.145 1.00 96.69 98 GLY A O 1
ATOM 723 N N . ALA A 1 99 ? -7.971 -7.002 5.882 1.00 97.44 99 ALA A N 1
ATOM 724 C CA . ALA A 1 99 ? -7.327 -6.101 6.835 1.00 97.44 99 ALA A CA 1
ATOM 725 C C . ALA A 1 99 ? -8.111 -4.791 7.004 1.00 97.44 99 ALA A C 1
ATOM 727 O O . ALA A 1 99 ? -8.219 -4.283 8.114 1.00 97.44 99 ALA A O 1
ATOM 728 N N . VAL A 1 100 ? -8.715 -4.268 5.932 1.00 98.31 100 VAL A N 1
ATOM 729 C CA . VAL A 1 100 ? -9.664 -3.148 6.016 1.00 98.31 100 VAL A CA 1
ATOM 730 C C . VAL A 1 100 ? -10.943 -3.584 6.737 1.00 98.31 100 VAL A C 1
ATOM 732 O O . VAL A 1 100 ? -11.403 -2.883 7.634 1.00 98.31 100 VAL A O 1
ATOM 735 N N . GLY A 1 101 ? -11.494 -4.751 6.390 1.00 98.00 101 GLY A N 1
ATOM 736 C CA . GLY A 1 101 ? -12.713 -5.286 7.002 1.00 98.00 101 GLY A CA 1
ATOM 737 C C . GLY A 1 101 ? -12.589 -5.569 8.501 1.00 98.00 101 GLY A C 1
ATOM 738 O O . GLY A 1 101 ? -13.575 -5.465 9.221 1.00 98.00 101 GLY A O 1
ATOM 739 N N . PHE A 1 102 ? -11.384 -5.844 9.005 1.00 97.62 102 PHE A N 1
ATOM 740 C CA . PHE A 1 102 ? -11.125 -5.974 10.442 1.00 97.62 102 PHE A CA 1
ATOM 741 C C . PHE A 1 102 ? -11.602 -4.760 11.250 1.00 97.62 102 PHE A C 1
ATOM 743 O O . PHE A 1 102 ? -12.160 -4.930 12.332 1.00 97.62 102 PHE A O 1
ATOM 750 N N . TYR A 1 103 ? -11.407 -3.547 10.725 1.00 98.00 103 TYR A N 1
ATOM 751 C CA . TYR A 1 103 ? -11.750 -2.312 11.432 1.00 98.00 103 TYR A CA 1
ATOM 752 C C . TYR A 1 103 ? -13.264 -2.088 11.564 1.00 98.00 103 TYR A C 1
ATOM 754 O O . TYR A 1 103 ? -13.680 -1.355 12.452 1.00 98.00 103 TYR A O 1
ATOM 762 N N . ASP A 1 104 ? -14.084 -2.733 10.730 1.00 97.12 104 ASP A N 1
ATOM 763 C CA . ASP A 1 104 ? -15.550 -2.772 10.875 1.00 97.12 104 ASP A CA 1
ATOM 764 C C . ASP A 1 104 ? -16.004 -3.785 11.952 1.00 97.12 104 ASP A C 1
ATOM 766 O O . ASP A 1 104 ? -17.073 -3.667 12.548 1.00 97.12 104 ASP A O 1
ATOM 770 N N . GLY A 1 105 ? -15.168 -4.780 12.257 1.00 95.38 105 GLY A N 1
ATOM 771 C CA . GLY A 1 105 ? -15.517 -5.896 13.131 1.00 95.38 105 GLY A CA 1
ATOM 772 C C . GLY A 1 105 ? -15.569 -5.571 14.628 1.00 95.38 105 GLY A C 1
ATOM 773 O O . GLY A 1 105 ? -15.031 -4.575 15.120 1.00 95.38 105 GLY A O 1
ATOM 774 N N . GLU A 1 106 ? -16.177 -6.485 15.391 1.00 95.31 106 GLU A N 1
ATOM 775 C CA . GLU A 1 106 ? -16.306 -6.371 16.851 1.00 95.31 106 GLU A CA 1
ATOM 776 C C . GLU A 1 106 ? -14.953 -6.333 17.576 1.00 95.31 106 GLU A C 1
ATOM 778 O O . GLU A 1 106 ? -14.818 -5.590 18.548 1.00 95.31 106 GLU A O 1
ATOM 783 N N . SER A 1 107 ? -13.947 -7.087 17.108 1.00 95.62 107 SER A N 1
ATOM 784 C CA . SER A 1 107 ? -12.605 -7.100 17.713 1.00 95.62 107 SER A CA 1
ATOM 785 C C . SER A 1 107 ? -11.989 -5.702 17.747 1.00 95.62 107 SER A C 1
ATOM 787 O O . SER A 1 107 ? -11.477 -5.287 18.785 1.00 95.62 107 SER A O 1
ATOM 789 N N . PHE A 1 108 ? -12.102 -4.936 16.656 1.00 97.50 108 PHE A N 1
ATOM 790 C CA . PHE A 1 108 ? -11.646 -3.550 16.642 1.00 97.50 108 PHE A CA 1
ATOM 791 C C . PHE A 1 108 ? -12.582 -2.635 17.431 1.00 97.50 108 PHE A C 1
ATOM 793 O O . PHE A 1 108 ? -12.122 -1.904 18.308 1.00 97.50 108 PHE A O 1
ATOM 800 N N . ASN A 1 109 ? -13.889 -2.665 17.157 1.00 97.50 109 ASN A N 1
ATOM 801 C CA . ASN A 1 109 ? -14.843 -1.717 17.743 1.00 97.50 109 ASN A CA 1
ATOM 802 C C . ASN A 1 109 ? -14.966 -1.825 19.279 1.00 97.50 109 ASN A C 1
ATOM 804 O O . ASN A 1 109 ? -15.305 -0.836 19.933 1.00 97.50 109 ASN A O 1
ATOM 808 N N . ASN A 1 110 ? -14.644 -2.985 19.862 1.00 97.12 110 ASN A N 1
ATOM 809 C CA . ASN A 1 110 ? -14.581 -3.193 21.313 1.00 97.12 110 ASN A CA 1
ATOM 810 C C . ASN A 1 110 ? -13.166 -3.027 21.907 1.00 97.12 110 ASN A C 1
ATOM 812 O O . ASN A 1 110 ? -13.017 -3.061 23.130 1.00 97.12 110 ASN A O 1
ATOM 816 N N . SER A 1 111 ? -12.135 -2.831 21.077 1.00 97.81 111 SER A N 1
ATOM 817 C CA . SER A 1 111 ? -10.757 -2.584 21.526 1.00 97.81 111 SER A CA 1
ATOM 818 C C . SER A 1 111 ? -10.597 -1.197 22.168 1.00 97.81 111 SER A C 1
ATOM 820 O O . SER A 1 111 ? -11.408 -0.299 21.913 1.00 97.81 111 SER A O 1
ATOM 822 N N . PRO A 1 112 ? -9.518 -0.948 22.939 1.00 97.88 112 PRO A N 1
ATOM 823 C CA . PRO A 1 112 ? -9.225 0.384 23.465 1.00 97.88 112 PRO A CA 1
ATOM 824 C C . PRO A 1 112 ? -9.196 1.482 22.388 1.00 97.88 112 PRO A C 1
ATOM 826 O O . PRO A 1 112 ? -9.747 2.561 22.608 1.00 97.88 112 PRO A O 1
ATOM 829 N N . ALA A 1 113 ? -8.609 1.219 21.212 1.00 97.44 113 ALA A N 1
ATOM 830 C CA . ALA A 1 113 ? -8.586 2.186 20.113 1.00 97.44 113 ALA A CA 1
ATOM 831 C C . ALA A 1 113 ? -9.973 2.402 19.488 1.00 97.44 113 ALA A C 1
ATOM 833 O O . ALA A 1 113 ? -10.356 3.545 19.236 1.00 97.44 113 ALA A O 1
ATOM 834 N N . GLY A 1 114 ? -10.751 1.336 19.279 1.00 97.56 114 GLY A N 1
ATOM 835 C CA . GLY A 1 114 ? -12.118 1.444 18.760 1.00 97.56 114 GLY A CA 1
ATOM 836 C C . GLY A 1 114 ? -13.031 2.234 19.699 1.00 97.56 114 GLY A C 1
ATOM 837 O O . GLY A 1 114 ? -13.743 3.141 19.265 1.00 97.56 114 GLY A O 1
ATOM 838 N N . LEU A 1 115 ? -12.936 1.979 21.006 1.00 97.75 115 LEU A N 1
ATOM 839 C CA . LEU A 1 115 ? -13.672 2.726 22.027 1.00 97.75 115 LEU A CA 1
ATOM 840 C C . LEU A 1 115 ? -13.251 4.199 22.084 1.00 97.75 115 LEU A C 1
ATOM 842 O O . LEU A 1 115 ? -14.112 5.062 22.248 1.00 97.75 115 LEU A O 1
ATOM 846 N N . LEU A 1 116 ? -11.961 4.502 21.905 1.00 95.69 116 LEU A N 1
ATOM 847 C CA . LEU A 1 116 ? -11.472 5.879 21.810 1.00 95.69 116 LEU A CA 1
ATOM 848 C C . LEU A 1 116 ? -12.090 6.612 20.609 1.00 95.69 116 LEU A C 1
ATOM 850 O O . LEU A 1 116 ? -12.588 7.727 20.765 1.00 95.69 116 LEU A O 1
ATOM 854 N N . LEU A 1 117 ? -12.115 5.981 19.429 1.00 96.00 117 LEU A N 1
ATOM 855 C CA . LEU A 1 117 ? -12.762 6.552 18.242 1.00 96.00 117 LEU A CA 1
ATOM 856 C C . LEU A 1 117 ? -14.265 6.746 18.449 1.00 96.00 117 LEU A C 1
ATOM 858 O O . LEU A 1 117 ? -14.813 7.773 18.054 1.00 96.00 117 LEU A O 1
ATOM 862 N N . LYS A 1 118 ? -14.921 5.783 19.100 1.00 96.06 118 LYS A N 1
ATOM 863 C CA . LYS A 1 118 ? -16.343 5.850 19.433 1.00 96.06 118 LYS A CA 1
ATOM 864 C C . LYS A 1 118 ? -16.656 7.010 20.375 1.00 96.06 118 LYS A C 1
ATOM 866 O O . LYS A 1 118 ? -17.628 7.719 20.160 1.00 96.06 118 LYS A O 1
ATOM 871 N N . GLN A 1 119 ? -15.829 7.230 21.394 1.00 94.69 119 GLN A N 1
ATOM 872 C CA . GLN A 1 119 ? -15.985 8.339 22.343 1.00 94.69 119 GLN A CA 1
ATOM 873 C C . GLN A 1 119 ? -15.730 9.710 21.705 1.00 94.69 119 GLN A C 1
ATOM 875 O O . GLN A 1 119 ? -16.357 10.690 22.101 1.00 94.69 119 GLN A O 1
ATOM 880 N N . ALA A 1 120 ? -14.815 9.784 20.736 1.00 91.69 120 ALA A N 1
ATOM 881 C CA . ALA A 1 120 ? -14.522 11.011 19.997 1.00 91.69 120 ALA A CA 1
ATOM 882 C C . ALA A 1 120 ? -15.592 11.349 18.940 1.00 91.69 120 ALA A C 1
ATOM 884 O O . ALA A 1 120 ? -15.671 12.491 18.482 1.00 91.69 120 ALA A O 1
ATOM 885 N N . ASP A 1 121 ? -16.416 10.375 18.546 1.00 93.44 121 ASP A N 1
ATOM 886 C CA . ASP A 1 121 ? -17.493 10.571 17.585 1.00 93.44 121 ASP A CA 1
ATOM 887 C C . ASP A 1 121 ? -18.714 11.252 18.240 1.00 93.44 121 ASP A C 1
ATOM 889 O O . ASP A 1 121 ? -19.230 10.753 19.242 1.00 93.44 121 ASP A O 1
ATOM 893 N N . PRO A 1 122 ? -19.252 12.350 17.671 1.00 91.56 122 PRO A N 1
ATOM 894 C CA . PRO A 1 122 ? -20.422 13.036 18.228 1.00 91.56 122 PRO A CA 1
ATOM 895 C C . PRO A 1 122 ? -21.681 12.168 18.374 1.00 91.56 122 PRO A C 1
ATOM 897 O O . PRO A 1 122 ? -22.562 12.502 19.163 1.00 91.56 122 PRO A O 1
ATOM 900 N N . GLN A 1 123 ? -21.796 11.092 17.594 1.00 93.56 123 GLN A N 1
ATOM 901 C CA . GLN A 1 123 ? -22.915 10.148 17.631 1.00 93.56 123 GLN A CA 1
ATOM 902 C C . GLN A 1 123 ? -22.590 8.895 18.451 1.00 93.56 123 GLN A C 1
ATOM 904 O O . GLN A 1 123 ? -23.435 8.011 18.571 1.00 93.56 123 GLN A O 1
ATOM 909 N N . GLY A 1 124 ? -21.381 8.793 19.010 1.00 93.56 124 GLY A N 1
ATOM 910 C CA . GLY A 1 124 ? -20.940 7.583 19.690 1.00 93.56 124 GLY A CA 1
ATOM 911 C C . GLY A 1 124 ? -20.820 6.388 18.742 1.00 93.56 124 GLY A C 1
ATOM 912 O O . GLY A 1 124 ? -21.045 5.260 19.179 1.00 93.56 124 GLY A O 1
ATOM 913 N N . ALA A 1 125 ? -20.545 6.620 17.455 1.00 94.56 125 ALA A N 1
ATOM 914 C CA . ALA A 1 125 ? -20.448 5.578 16.434 1.00 94.56 125 ALA A CA 1
ATOM 915 C C . ALA A 1 125 ? -19.026 5.006 16.341 1.00 94.56 125 ALA A C 1
ATOM 917 O O . ALA A 1 125 ? -18.046 5.743 16.469 1.00 94.56 125 ALA A O 1
ATOM 918 N N . GLY A 1 126 ? -18.910 3.697 16.106 1.00 95.12 126 GLY A N 1
ATOM 919 C CA . GLY A 1 126 ? -17.641 3.031 15.795 1.00 95.12 126 GLY A CA 1
ATOM 920 C C . GLY A 1 126 ? -17.199 3.283 14.351 1.00 95.12 126 GLY A C 1
ATOM 921 O O . GLY A 1 126 ? -17.558 4.305 13.760 1.00 95.12 126 GLY A O 1
ATOM 922 N N . ILE A 1 127 ? -16.409 2.369 13.792 1.00 97.31 127 ILE A N 1
ATOM 923 C CA . ILE A 1 127 ? -16.260 2.244 12.337 1.00 97.31 127 ILE A CA 1
ATOM 924 C C . ILE A 1 127 ? -17.313 1.239 11.874 1.00 97.31 127 ILE A C 1
ATOM 926 O O . ILE A 1 127 ? -17.356 0.127 12.393 1.00 97.31 127 ILE A O 1
ATOM 930 N N . GLU A 1 128 ? -18.155 1.658 10.931 1.00 96.31 128 GLU A N 1
ATOM 931 C CA . GLU A 1 128 ? -19.219 0.843 10.337 1.00 96.31 128 GLU A CA 1
ATOM 932 C C . GLU A 1 128 ? -19.131 0.983 8.809 1.00 96.31 128 GLU A C 1
ATOM 934 O O . GLU A 1 128 ? -19.465 2.033 8.251 1.00 96.31 128 GLU A O 1
ATOM 939 N N . LEU A 1 129 ? -18.621 -0.047 8.132 1.00 97.88 129 LEU A N 1
ATOM 940 C CA . LEU A 1 129 ? -18.349 -0.074 6.697 1.00 97.88 129 LEU A CA 1
ATOM 941 C C . LEU A 1 129 ? -19.078 -1.237 6.031 1.00 97.88 129 LEU A C 1
ATOM 943 O O . LEU A 1 129 ? -18.938 -2.393 6.415 1.00 97.88 129 LEU A O 1
ATOM 947 N N . ASP A 1 130 ? -19.793 -0.959 4.943 1.00 97.06 130 ASP A N 1
ATOM 948 C CA . ASP A 1 130 ? -20.324 -2.040 4.113 1.00 97.06 130 ASP A CA 1
ATOM 949 C C . ASP A 1 130 ? -19.226 -2.692 3.244 1.00 97.06 130 ASP A C 1
ATOM 951 O O . ASP A 1 130 ? -18.153 -2.129 3.001 1.00 97.06 130 ASP A O 1
ATOM 955 N N . GLY A 1 131 ? -19.508 -3.884 2.707 1.00 97.19 131 GLY A N 1
ATOM 956 C CA . GLY A 1 131 ? -18.547 -4.625 1.883 1.00 97.19 131 GLY A CA 1
ATOM 957 C C . GLY A 1 131 ? -18.050 -3.863 0.646 1.00 97.19 131 GLY A C 1
ATOM 958 O O . GLY A 1 131 ? -16.903 -4.034 0.235 1.00 97.19 131 GLY A O 1
ATOM 959 N N . THR A 1 132 ? -18.866 -2.981 0.061 1.00 97.44 132 THR A N 1
ATOM 960 C CA . THR A 1 132 ? -18.447 -2.163 -1.088 1.00 97.44 132 THR A CA 1
ATOM 961 C C . THR A 1 132 ? -17.522 -1.023 -0.667 1.00 97.44 132 THR A C 1
ATOM 963 O O . THR A 1 132 ? -16.594 -0.685 -1.403 1.00 97.44 132 THR A O 1
ATOM 966 N N . GLN A 1 133 ? -17.719 -0.469 0.530 1.00 98.56 133 GLN A N 1
ATOM 967 C CA . GLN A 1 133 ? -16.844 0.542 1.122 1.00 98.56 133 GLN A CA 1
ATOM 968 C C . GLN A 1 133 ? -15.481 -0.048 1.482 1.00 98.56 133 GLN A C 1
ATOM 970 O O . GLN A 1 133 ? -14.460 0.555 1.152 1.00 98.56 133 GLN A O 1
ATOM 975 N N . ILE A 1 134 ? -15.457 -1.254 2.057 1.00 98.56 134 ILE A N 1
ATOM 976 C CA . ILE A 1 134 ? -14.225 -2.008 2.338 1.00 98.56 134 ILE A CA 1
ATOM 977 C C . ILE A 1 134 ? -13.412 -2.198 1.051 1.00 98.56 134 ILE A C 1
ATOM 979 O O . ILE A 1 134 ? -12.237 -1.828 0.989 1.00 98.56 134 ILE A O 1
ATOM 983 N N . VAL A 1 135 ? -14.050 -2.699 -0.012 1.00 98.00 135 VAL A N 1
ATOM 984 C CA . VAL A 1 135 ? -13.399 -2.887 -1.319 1.00 98.00 135 VAL A CA 1
ATOM 985 C C . VAL A 1 135 ? -12.935 -1.555 -1.916 1.00 98.00 135 VAL A C 1
ATOM 987 O O . VAL A 1 135 ? -11.857 -1.492 -2.506 1.00 98.00 135 VAL A O 1
ATOM 990 N N . ALA A 1 136 ? -13.695 -0.469 -1.748 1.00 98.38 136 ALA A N 1
ATOM 991 C CA . ALA A 1 136 ? -13.296 0.847 -2.238 1.00 98.38 136 ALA A CA 1
ATOM 992 C C . ALA A 1 136 ? -12.020 1.359 -1.545 1.00 98.38 136 ALA A C 1
ATOM 994 O O . ALA A 1 136 ? -11.110 1.832 -2.231 1.00 98.38 136 ALA A O 1
ATOM 995 N N . ILE A 1 137 ? -11.923 1.244 -0.215 1.00 98.50 137 ILE A N 1
ATOM 996 C CA . ILE A 1 137 ? -10.717 1.620 0.543 1.00 98.50 137 ILE A CA 1
ATOM 997 C C . ILE A 1 137 ? -9.534 0.742 0.120 1.00 98.50 137 ILE A C 1
ATOM 999 O O . ILE A 1 137 ? -8.466 1.268 -0.190 1.00 98.50 137 ILE A O 1
ATOM 1003 N N . ALA A 1 138 ? -9.722 -0.577 0.032 1.00 98.19 138 ALA A N 1
ATOM 1004 C CA . ALA A 1 138 ? -8.684 -1.497 -0.429 1.00 98.19 138 ALA A CA 1
ATOM 1005 C C . ALA A 1 138 ? -8.181 -1.138 -1.839 1.00 98.19 138 ALA A C 1
ATOM 1007 O O . ALA A 1 138 ? -6.975 -1.118 -2.084 1.00 98.19 138 ALA A O 1
ATOM 1008 N N . ALA A 1 139 ? -9.083 -0.768 -2.754 1.00 98.19 139 ALA A N 1
ATOM 1009 C CA . ALA A 1 139 ? -8.707 -0.300 -4.083 1.00 98.19 139 ALA A CA 1
ATOM 1010 C C . ALA A 1 139 ? -7.861 0.980 -4.031 1.00 98.19 139 ALA A C 1
ATOM 1012 O O . ALA A 1 139 ? -6.867 1.089 -4.750 1.00 98.19 139 ALA A O 1
ATOM 1013 N N . PHE A 1 140 ? -8.214 1.935 -3.165 1.00 98.00 140 PHE A N 1
ATOM 1014 C CA . PHE A 1 140 ? -7.405 3.132 -2.937 1.00 98.00 140 PHE A CA 1
ATOM 1015 C C . PHE A 1 140 ? -5.996 2.782 -2.427 1.00 98.00 140 PHE A C 1
ATOM 1017 O O . PHE A 1 140 ? -5.017 3.261 -3.004 1.00 98.00 140 PHE A O 1
ATOM 1024 N N . LEU A 1 141 ? -5.880 1.892 -1.434 1.00 98.19 141 LEU A N 1
ATOM 1025 C CA . LEU A 1 141 ? -4.591 1.433 -0.895 1.00 98.19 141 LEU A CA 1
ATOM 1026 C C . LEU A 1 141 ? -3.725 0.739 -1.964 1.00 98.19 141 LEU A C 1
ATOM 1028 O O . LEU A 1 141 ? -2.532 1.018 -2.084 1.00 98.19 141 LEU A O 1
ATOM 1032 N N . ARG A 1 142 ? -4.334 -0.093 -2.817 1.00 98.19 142 ARG A N 1
ATOM 1033 C CA . ARG A 1 142 ? -3.657 -0.717 -3.968 1.00 98.19 142 ARG A CA 1
ATOM 1034 C C . ARG A 1 142 ? -3.120 0.323 -4.957 1.00 98.19 142 ARG A C 1
ATOM 1036 O O . ARG A 1 142 ? -2.011 0.177 -5.465 1.00 98.19 142 ARG A O 1
ATOM 1043 N N . VAL A 1 143 ? -3.871 1.389 -5.237 1.00 97.88 143 VAL A N 1
ATOM 1044 C CA . VAL A 1 143 ? -3.426 2.418 -6.191 1.00 97.88 143 VAL A CA 1
ATOM 1045 C C . VAL A 1 143 ? -2.306 3.291 -5.628 1.00 97.88 143 VAL A C 1
ATOM 1047 O O . VAL A 1 143 ? -1.368 3.580 -6.368 1.00 97.88 143 VAL A O 1
ATOM 1050 N N . ILE A 1 144 ? -2.331 3.671 -4.344 1.00 97.69 144 ILE A N 1
ATOM 1051 C CA . ILE A 1 144 ? -1.205 4.422 -3.754 1.00 97.69 144 ILE A CA 1
ATOM 1052 C C . ILE A 1 144 ? 0.076 3.578 -3.684 1.00 97.69 144 ILE A C 1
ATOM 1054 O O . ILE A 1 144 ? 1.153 4.106 -3.943 1.00 97.69 144 ILE A O 1
ATOM 1058 N N . ASN A 1 145 ? -0.038 2.269 -3.433 1.00 98.00 145 ASN A N 1
ATOM 1059 C CA . ASN A 1 145 ? 1.080 1.327 -3.504 1.00 98.00 145 ASN A CA 1
ATOM 1060 C C . ASN A 1 145 ? 1.643 1.254 -4.927 1.00 98.00 145 ASN A C 1
ATOM 1062 O O . ASN A 1 145 ? 2.840 1.422 -5.122 1.00 98.00 145 ASN A O 1
ATOM 1066 N N . ALA A 1 146 ? 0.790 1.075 -5.941 1.00 98.12 146 ALA A N 1
ATOM 1067 C CA . ALA A 1 146 ? 1.248 1.040 -7.327 1.00 98.12 146 ALA A CA 1
ATOM 1068 C C . ALA A 1 146 ? 1.938 2.354 -7.739 1.00 98.12 146 ALA A C 1
ATOM 1070 O O . ALA A 1 146 ? 2.953 2.324 -8.427 1.00 98.12 146 ALA A O 1
ATOM 1071 N N . LEU A 1 147 ? 1.419 3.507 -7.303 1.00 98.12 147 LEU A N 1
ATOM 1072 C CA . LEU A 1 147 ? 2.032 4.811 -7.568 1.00 98.12 147 LEU A CA 1
ATOM 1073 C C . LEU A 1 147 ? 3.422 4.956 -6.939 1.00 98.12 147 LEU A C 1
ATOM 1075 O O . LEU A 1 147 ? 4.305 5.534 -7.578 1.00 98.12 147 LEU A O 1
ATOM 1079 N N . GLU A 1 148 ? 3.616 4.440 -5.727 1.00 97.75 148 GLU A N 1
ATOM 1080 C CA . GLU A 1 148 ? 4.913 4.453 -5.055 1.00 97.75 148 GLU A CA 1
ATOM 1081 C C . GLU A 1 148 ? 5.917 3.525 -5.752 1.00 97.75 148 GLU A C 1
ATOM 1083 O O . GLU A 1 148 ? 7.000 3.974 -6.128 1.00 97.75 148 GLU A O 1
ATOM 1088 N N . ASN A 1 149 ? 5.523 2.292 -6.072 1.00 98.31 149 ASN A N 1
ATOM 1089 C CA . ASN A 1 149 ? 6.376 1.351 -6.802 1.00 98.31 149 ASN A CA 1
ATOM 1090 C C . ASN A 1 149 ? 6.768 1.914 -8.187 1.00 98.31 149 ASN A C 1
ATOM 1092 O O . ASN A 1 149 ? 7.916 1.795 -8.623 1.00 98.31 149 ASN A O 1
ATOM 1096 N N . ILE A 1 150 ? 5.857 2.618 -8.878 1.00 98.62 150 ILE A N 1
ATOM 1097 C CA . ILE A 1 150 ? 6.177 3.324 -10.131 1.00 98.62 150 ILE A CA 1
ATOM 1098 C C . ILE A 1 150 ? 7.200 4.442 -9.894 1.00 98.62 150 ILE A C 1
ATOM 1100 O O . ILE A 1 150 ? 8.135 4.587 -10.688 1.00 98.62 150 ILE A O 1
ATOM 1104 N N . ARG A 1 151 ? 7.049 5.239 -8.825 1.00 98.56 151 ARG A N 1
ATOM 1105 C CA . ARG A 1 151 ? 8.012 6.294 -8.464 1.00 98.56 151 ARG A CA 1
ATOM 1106 C C . ARG A 1 151 ? 9.401 5.697 -8.247 1.00 98.56 151 ARG A C 1
ATOM 1108 O O . ARG A 1 151 ? 10.352 6.161 -8.875 1.00 98.56 151 ARG A O 1
ATOM 1115 N N . GLN A 1 152 ? 9.504 4.644 -7.438 1.00 98.44 152 GLN A N 1
ATOM 1116 C CA . GLN A 1 152 ? 10.767 3.959 -7.165 1.00 98.44 152 GLN A CA 1
ATOM 1117 C C . GLN A 1 152 ? 11.370 3.336 -8.426 1.00 98.44 152 GLN A C 1
ATOM 1119 O O . GLN A 1 152 ? 12.562 3.493 -8.687 1.00 98.44 152 GLN A O 1
ATOM 1124 N N . SER A 1 153 ? 10.552 2.694 -9.266 1.00 98.62 153 SER A N 1
ATOM 1125 C CA . SER A 1 153 ? 11.008 2.149 -10.547 1.00 98.62 153 SER A CA 1
ATOM 1126 C C . SER A 1 153 ? 11.599 3.238 -11.447 1.00 98.62 153 SER A C 1
ATOM 1128 O O . SER A 1 153 ? 12.679 3.053 -12.009 1.00 98.62 153 SER A O 1
ATOM 1130 N N . ILE A 1 154 ? 10.944 4.402 -11.552 1.00 98.81 154 ILE A N 1
ATOM 1131 C CA . ILE A 1 154 ? 11.466 5.547 -12.311 1.00 98.81 154 ILE A CA 1
ATOM 1132 C C . ILE A 1 154 ? 12.803 6.017 -11.732 1.00 98.81 154 ILE A C 1
ATOM 1134 O O . ILE A 1 154 ? 13.746 6.188 -12.501 1.00 98.81 154 ILE A O 1
ATOM 1138 N N . GLU A 1 155 ? 12.917 6.177 -10.412 1.00 98.69 155 GLU A N 1
ATOM 1139 C CA . GLU A 1 155 ? 14.159 6.612 -9.756 1.00 98.69 155 GLU A CA 1
ATOM 1140 C C . GLU A 1 155 ? 15.313 5.637 -10.003 1.00 98.69 155 GLU A C 1
ATOM 1142 O O . GLU A 1 155 ? 16.423 6.052 -10.335 1.00 98.69 155 GLU A O 1
ATOM 1147 N N . LEU A 1 156 ? 15.049 4.333 -9.928 1.00 98.69 156 LEU A N 1
ATOM 1148 C CA . LEU A 1 156 ? 16.030 3.289 -10.222 1.00 98.69 156 LEU A CA 1
ATOM 1149 C C . LEU A 1 156 ? 16.442 3.289 -11.700 1.00 98.69 156 LEU A C 1
ATOM 1151 O O . LEU A 1 156 ? 17.628 3.156 -12.015 1.00 98.69 156 LEU A O 1
ATOM 1155 N N . LEU A 1 157 ? 15.487 3.462 -12.620 1.00 98.62 157 LEU A N 1
ATOM 1156 C CA . LEU A 1 157 ? 15.764 3.569 -14.053 1.00 98.62 157 LEU A CA 1
ATOM 1157 C C . LEU A 1 157 ? 16.592 4.822 -14.364 1.00 98.62 157 LEU A C 1
ATOM 1159 O O . LEU A 1 157 ? 17.565 4.724 -15.112 1.00 98.62 157 LEU A O 1
ATOM 1163 N N . GLU A 1 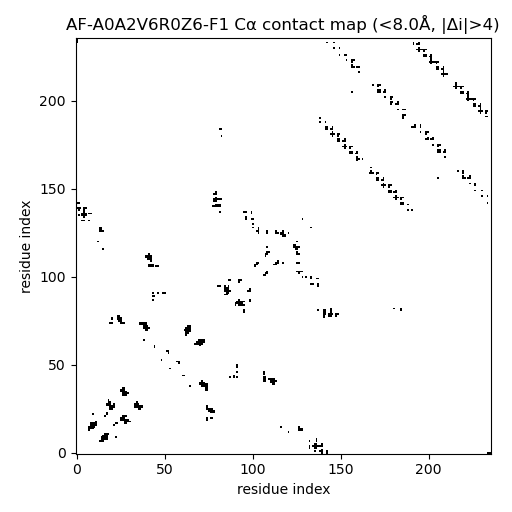158 ? 16.244 5.972 -13.787 1.00 98.62 158 GLU A N 1
ATOM 1164 C CA . GLU A 1 158 ? 16.971 7.233 -13.952 1.00 98.62 158 GLU A CA 1
ATOM 1165 C C . GLU A 1 158 ? 18.388 7.120 -13.366 1.00 98.62 158 GLU A C 1
ATOM 1167 O O . GLU A 1 158 ? 19.357 7.373 -14.080 1.00 98.62 158 GLU A O 1
ATOM 1172 N N . ALA A 1 159 ? 18.547 6.592 -12.149 1.00 98.19 159 ALA A N 1
ATOM 1173 C CA . ALA A 1 159 ? 19.859 6.330 -11.552 1.00 98.19 159 ALA A CA 1
ATOM 1174 C C . ALA A 1 159 ? 20.710 5.364 -12.400 1.00 98.19 159 ALA A C 1
ATOM 1176 O O . ALA A 1 159 ? 21.912 5.567 -12.570 1.00 98.19 159 ALA A O 1
ATOM 1177 N N . SER A 1 160 ? 20.096 4.350 -13.025 1.00 97.44 160 SER A N 1
ATOM 1178 C CA . SER A 1 160 ? 20.798 3.406 -13.911 1.00 97.44 160 SER A CA 1
ATOM 1179 C C . SER A 1 160 ? 21.403 4.054 -15.169 1.00 97.44 160 SER A C 1
ATOM 1181 O O . SER A 1 160 ? 22.225 3.437 -15.857 1.00 97.44 160 SER A O 1
ATOM 1183 N N . LEU A 1 161 ? 20.978 5.271 -15.524 1.00 96.94 161 LEU A N 1
ATOM 1184 C CA . LEU A 1 161 ? 21.562 6.050 -16.617 1.00 96.94 161 LEU A CA 1
ATOM 1185 C C . LEU A 1 161 ? 22.824 6.802 -16.182 1.00 96.94 161 LEU A C 1
ATOM 1187 O O . LEU A 1 161 ? 23.655 7.110 -17.036 1.00 96.94 161 LEU A O 1
ATOM 1191 N N . GLU A 1 162 ? 23.007 7.044 -14.890 1.00 96.44 162 GLU A N 1
ATOM 1192 C CA . GLU A 1 162 ? 24.094 7.880 -14.370 1.00 96.44 162 GLU A CA 1
ATOM 1193 C C . GLU A 1 162 ? 25.259 7.063 -13.792 1.00 96.44 162 GLU A C 1
ATOM 1195 O O . GLU A 1 162 ? 26.362 7.583 -13.636 1.00 96.44 162 GLU A O 1
ATOM 1200 N N . VAL A 1 163 ? 25.059 5.766 -13.540 1.00 94.56 163 VAL A N 1
ATOM 1201 C CA . VAL A 1 163 ? 26.085 4.884 -12.958 1.00 94.56 163 VAL A CA 1
ATOM 1202 C C . VAL A 1 163 ? 26.882 4.073 -14.001 1.00 94.56 163 VAL A C 1
ATOM 1204 O O . VAL A 1 163 ? 26.424 3.879 -15.139 1.00 94.56 163 VAL A O 1
ATOM 1207 N N . PRO A 1 164 ? 28.072 3.548 -13.634 1.00 90.38 164 PRO A N 1
ATOM 1208 C CA . PRO A 1 164 ? 28.832 2.608 -14.459 1.00 90.38 164 PRO A CA 1
ATOM 1209 C C . PRO A 1 164 ? 28.082 1.296 -14.735 1.00 90.38 164 PRO A C 1
ATOM 1211 O O . PRO A 1 164 ? 27.137 0.924 -14.039 1.00 90.38 164 PRO A O 1
ATOM 1214 N N . PHE A 1 165 ? 28.544 0.552 -15.744 1.00 84.88 165 PHE A N 1
ATOM 1215 C CA . PHE A 1 165 ? 27.908 -0.691 -16.201 1.00 84.88 165 PHE A CA 1
ATOM 1216 C C . PHE A 1 165 ? 27.711 -1.738 -15.087 1.00 84.88 165 PHE A C 1
ATOM 1218 O O . PHE A 1 165 ? 26.658 -2.369 -15.034 1.00 84.88 165 PHE A O 1
ATOM 1225 N N . GLU A 1 166 ? 28.677 -1.873 -14.175 1.00 84.69 166 GLU A N 1
ATOM 1226 C CA . GLU A 1 166 ? 28.637 -2.854 -13.078 1.00 84.69 166 GLU A CA 1
ATOM 1227 C C . GLU A 1 166 ? 27.486 -2.604 -12.086 1.00 84.69 166 GLU A C 1
ATOM 1229 O O . GLU A 1 166 ? 26.830 -3.535 -11.620 1.00 84.69 166 GLU A O 1
ATOM 1234 N N . GLU A 1 167 ? 27.190 -1.338 -11.784 1.00 91.56 167 GLU A N 1
ATOM 1235 C CA . GLU A 1 167 ? 26.118 -0.957 -10.852 1.00 91.56 167 GLU A CA 1
ATOM 1236 C C . GLU A 1 167 ? 24.751 -0.906 -11.541 1.00 91.56 167 GLU A C 1
ATOM 1238 O O . GLU A 1 167 ? 23.710 -1.193 -10.943 1.00 91.56 167 GLU A O 1
ATOM 1243 N N . ARG A 1 168 ? 24.760 -0.609 -12.840 1.00 93.31 168 ARG A N 1
ATOM 1244 C CA . ARG A 1 1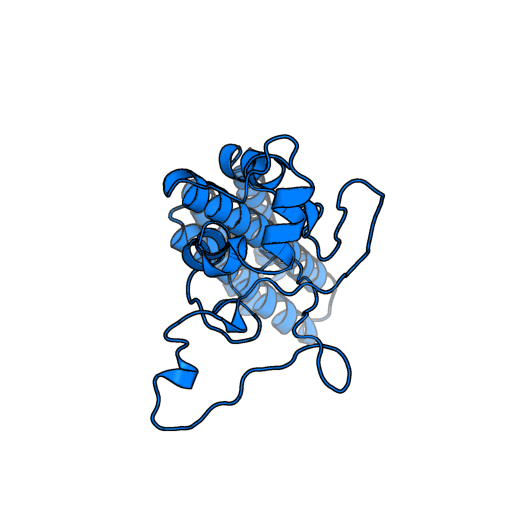68 ? 23.572 -0.465 -13.676 1.00 93.31 168 ARG A CA 1
ATOM 1245 C C . ARG A 1 168 ? 22.674 -1.695 -13.671 1.00 93.31 168 ARG A C 1
ATOM 1247 O O . ARG A 1 168 ? 21.457 -1.555 -13.581 1.00 93.31 168 ARG A O 1
ATOM 1254 N N . GLY A 1 169 ? 23.258 -2.890 -13.771 1.00 91.94 169 GLY A N 1
ATOM 1255 C CA . GLY A 1 169 ? 22.494 -4.138 -13.809 1.00 91.94 169 GLY A CA 1
ATOM 1256 C C . GLY A 1 169 ? 21.630 -4.338 -12.561 1.00 91.94 169 GLY A C 1
ATOM 1257 O O . GLY A 1 169 ? 20.475 -4.741 -12.679 1.00 91.94 169 GLY A O 1
ATOM 1258 N N . ARG A 1 170 ? 22.152 -3.981 -11.377 1.00 94.50 170 ARG A N 1
ATOM 1259 C CA . ARG A 1 170 ? 21.428 -4.098 -10.099 1.00 94.50 170 ARG A CA 1
ATOM 1260 C C . ARG A 1 170 ? 20.251 -3.130 -10.019 1.00 94.50 170 ARG A C 1
ATOM 1262 O O . ARG A 1 170 ? 19.163 -3.540 -9.628 1.00 94.50 170 ARG A O 1
ATOM 1269 N N . LEU A 1 171 ? 20.453 -1.876 -10.430 1.00 98.06 171 LEU A N 1
ATOM 1270 C CA . LEU A 1 171 ? 19.386 -0.870 -10.454 1.00 98.06 171 LEU A CA 1
ATOM 1271 C C . LEU A 1 171 ? 18.269 -1.258 -11.427 1.00 98.06 171 LEU A C 1
ATOM 1273 O O . LEU A 1 171 ? 17.097 -1.186 -11.074 1.00 98.06 171 LEU A O 1
ATOM 1277 N N . LEU A 1 172 ? 18.626 -1.735 -12.624 1.00 97.38 172 LEU A N 1
ATOM 1278 C CA . LEU A 1 172 ? 17.647 -2.195 -13.609 1.00 97.38 172 LEU A CA 1
ATOM 1279 C C . LEU A 1 172 ? 16.874 -3.428 -13.125 1.00 97.38 172 LEU A C 1
ATOM 1281 O O . LEU A 1 172 ? 15.660 -3.475 -13.294 1.00 97.38 172 LEU A O 1
ATOM 1285 N N . ALA A 1 173 ? 17.548 -4.402 -12.505 1.00 96.31 173 ALA A N 1
ATOM 1286 C CA . ALA A 1 173 ? 16.885 -5.577 -11.943 1.00 96.31 173 ALA A CA 1
ATOM 1287 C C . ALA A 1 173 ? 15.896 -5.187 -10.836 1.00 96.31 173 ALA A C 1
ATOM 1289 O O . ALA A 1 173 ? 14.764 -5.661 -10.833 1.00 96.31 173 ALA A O 1
ATOM 1290 N N . ARG A 1 174 ? 16.282 -4.266 -9.944 1.00 97.81 174 ARG A N 1
ATOM 1291 C CA . ARG A 1 174 ? 15.367 -3.751 -8.922 1.00 97.81 174 ARG A CA 1
ATOM 1292 C C . ARG A 1 174 ? 14.188 -3.000 -9.541 1.00 97.81 174 ARG A C 1
ATOM 1294 O O . ARG A 1 174 ? 13.058 -3.254 -9.158 1.00 97.81 174 ARG A O 1
ATOM 1301 N N . ALA A 1 175 ? 14.415 -2.169 -10.559 1.00 98.44 175 ALA A N 1
ATOM 1302 C CA . ALA A 1 175 ? 13.330 -1.477 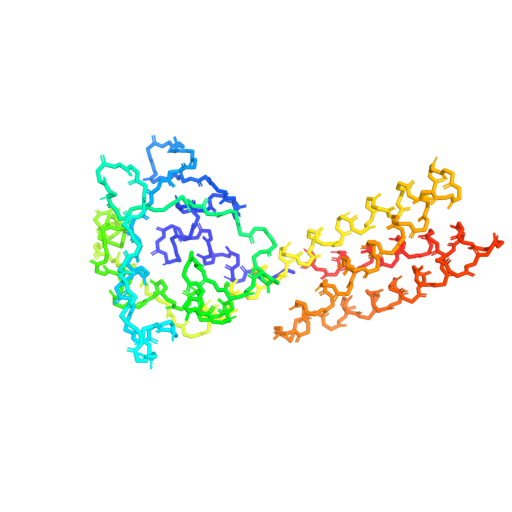-11.256 1.00 98.44 175 ALA A CA 1
ATOM 1303 C C . ALA A 1 175 ? 12.316 -2.442 -11.896 1.00 98.44 175 ALA A C 1
ATOM 1305 O O . ALA A 1 175 ? 11.121 -2.135 -11.927 1.00 98.44 175 ALA A O 1
ATOM 1306 N N . VAL A 1 176 ? 12.777 -3.595 -12.405 1.00 98.44 176 VAL A N 1
ATOM 1307 C CA . VAL A 1 176 ? 11.901 -4.672 -12.899 1.00 98.44 176 VAL A CA 1
ATOM 1308 C C . VAL A 1 176 ? 11.036 -5.223 -11.768 1.00 98.44 176 VAL A C 1
ATOM 1310 O O . VAL A 1 176 ? 9.833 -5.353 -11.977 1.00 98.44 176 VAL A O 1
ATOM 1313 N N . HIS A 1 177 ? 11.611 -5.477 -10.587 1.00 97.81 177 HIS A N 1
ATOM 1314 C CA . HIS A 1 177 ? 10.850 -5.912 -9.412 1.00 97.81 177 HIS A CA 1
ATOM 1315 C C . HIS A 1 177 ? 9.770 -4.896 -9.028 1.00 97.81 177 HIS A C 1
ATOM 1317 O O . HIS A 1 177 ? 8.602 -5.264 -9.032 1.00 97.81 177 HIS A O 1
ATOM 1323 N N . GLU A 1 178 ? 10.111 -3.613 -8.862 1.00 98.31 178 GLU A N 1
ATOM 1324 C CA . GLU A 1 178 ? 9.108 -2.586 -8.525 1.00 98.31 178 GLU A CA 1
ATOM 1325 C C . GLU A 1 178 ? 7.973 -2.524 -9.569 1.00 98.31 178 GLU A C 1
ATOM 1327 O O . GLU A 1 178 ? 6.795 -2.385 -9.241 1.00 98.31 178 GLU A O 1
ATOM 1332 N N . THR A 1 179 ? 8.307 -2.696 -10.856 1.00 98.56 179 THR A N 1
ATOM 1333 C CA . THR A 1 179 ? 7.302 -2.727 -11.935 1.00 98.56 179 THR A CA 1
ATOM 1334 C C . THR A 1 179 ? 6.397 -3.955 -11.844 1.00 98.56 179 THR A C 1
ATOM 1336 O O . THR A 1 179 ? 5.184 -3.849 -12.042 1.00 98.56 179 THR A O 1
ATOM 1339 N N . ASP A 1 180 ? 6.976 -5.127 -11.579 1.00 98.31 180 ASP A N 1
ATOM 1340 C CA . ASP A 1 180 ? 6.224 -6.366 -11.388 1.00 98.31 180 ASP A CA 1
ATOM 1341 C C . ASP A 1 180 ? 5.287 -6.256 -10.182 1.00 98.31 180 ASP A C 1
ATOM 1343 O O . ASP A 1 180 ? 4.154 -6.738 -10.244 1.00 98.31 180 ASP A O 1
ATOM 1347 N N . ASP A 1 181 ? 5.713 -5.568 -9.129 1.00 97.50 181 ASP A N 1
ATOM 1348 C CA . ASP A 1 181 ? 4.931 -5.341 -7.918 1.00 97.50 181 ASP A CA 1
ATOM 1349 C C . ASP A 1 181 ? 3.729 -4.432 -8.220 1.00 97.50 181 ASP A C 1
ATOM 1351 O O . ASP A 1 181 ? 2.590 -4.825 -7.951 1.00 97.50 181 ASP A O 1
ATOM 1355 N N . SER A 1 182 ? 3.925 -3.315 -8.939 1.00 97.94 182 SER A N 1
ATOM 1356 C CA . SER A 1 182 ? 2.809 -2.480 -9.424 1.00 97.94 182 SER A CA 1
ATOM 1357 C C . SER A 1 182 ? 1.789 -3.283 -10.243 1.00 97.94 182 SER A C 1
ATOM 1359 O O . SER A 1 182 ? 0.578 -3.131 -10.068 1.00 97.94 182 SER A O 1
ATOM 1361 N N . ILE A 1 183 ? 2.259 -4.159 -11.142 1.00 98.44 183 ILE A N 1
ATOM 1362 C CA . ILE A 1 183 ? 1.387 -5.003 -11.973 1.00 98.44 183 ILE A CA 1
ATOM 1363 C C . ILE A 1 183 ? 0.597 -5.987 -11.105 1.00 98.44 183 ILE A C 1
ATOM 1365 O O . ILE A 1 183 ? -0.606 -6.153 -11.327 1.00 98.44 183 ILE A O 1
ATOM 1369 N N . ARG A 1 184 ? 1.250 -6.658 -10.145 1.00 97.38 184 ARG A N 1
ATOM 1370 C CA . ARG A 1 184 ? 0.593 -7.624 -9.249 1.00 97.38 184 ARG A CA 1
ATOM 1371 C C . ARG A 1 184 ? -0.466 -6.947 -8.389 1.00 97.38 184 ARG A C 1
ATOM 1373 O O . ARG A 1 184 ? -1.583 -7.455 -8.328 1.00 97.38 184 ARG A O 1
ATOM 1380 N N . VAL A 1 185 ? -0.152 -5.797 -7.797 1.00 96.88 185 VAL A N 1
ATOM 1381 C CA . VAL A 1 185 ? -1.067 -5.042 -6.928 1.00 96.88 185 VAL A CA 1
ATOM 1382 C C . VAL A 1 185 ? -2.328 -4.612 -7.677 1.00 96.88 185 VAL A C 1
ATOM 1384 O O . VAL A 1 185 ? -3.439 -4.852 -7.195 1.00 96.88 185 VAL A O 1
ATOM 1387 N N . LEU A 1 186 ? -2.176 -4.034 -8.876 1.00 97.81 186 LEU A N 1
ATOM 1388 C CA . LEU A 1 186 ? -3.311 -3.593 -9.693 1.00 97.81 186 LEU A CA 1
ATOM 1389 C C . LEU A 1 186 ? -4.156 -4.774 -10.182 1.00 97.81 186 LEU A C 1
ATOM 1391 O O . LEU A 1 186 ? -5.379 -4.755 -10.046 1.00 97.81 186 LEU A O 1
ATOM 1395 N N . LYS A 1 187 ? -3.520 -5.837 -10.696 1.00 97.00 187 LYS A N 1
ATOM 1396 C CA . LYS A 1 187 ? -4.239 -7.039 -11.152 1.00 97.00 187 LYS A CA 1
ATOM 1397 C C . LYS A 1 187 ? -4.956 -7.759 -10.016 1.00 97.00 187 LYS A C 1
ATOM 1399 O O . LYS A 1 187 ? -6.072 -8.219 -10.229 1.00 97.00 187 LYS A O 1
ATOM 1404 N N . GLY A 1 188 ? -4.345 -7.833 -8.833 1.00 93.06 188 GLY A N 1
ATOM 1405 C CA . GLY A 1 188 ? -4.937 -8.461 -7.651 1.00 93.06 188 GLY A CA 1
ATOM 1406 C C . GLY A 1 188 ? -6.252 -7.809 -7.222 1.00 93.06 188 GLY A C 1
ATOM 1407 O O . GLY A 1 188 ? -7.138 -8.506 -6.744 1.00 93.06 188 GLY A O 1
ATOM 1408 N N . GLY A 1 189 ? -6.409 -6.502 -7.458 1.00 91.94 189 GLY A N 1
ATOM 1409 C CA . GLY A 1 189 ? -7.668 -5.783 -7.234 1.00 91.94 189 GLY A CA 1
ATOM 1410 C C . GLY A 1 189 ? -8.578 -5.661 -8.464 1.00 91.94 189 GLY A C 1
ATOM 1411 O O . GLY A 1 189 ? -9.626 -5.030 -8.370 1.00 91.94 189 GLY A O 1
ATOM 1412 N N . GLY A 1 190 ? -8.180 -6.183 -9.631 1.00 94.56 190 GLY A N 1
ATOM 1413 C CA . GLY A 1 190 ? -8.902 -5.953 -10.890 1.00 94.56 190 GLY A CA 1
ATOM 1414 C C . GLY A 1 190 ? -8.943 -4.478 -11.319 1.00 94.56 190 GLY A C 1
ATOM 1415 O O . GLY A 1 190 ? -9.921 -4.039 -11.921 1.00 94.56 190 GLY A O 1
ATOM 1416 N N . LEU A 1 191 ? -7.907 -3.702 -10.987 1.00 95.44 191 LEU A N 1
ATOM 1417 C CA . LEU A 1 191 ? -7.869 -2.246 -11.144 1.00 95.44 191 LEU A CA 1
ATOM 1418 C C . LEU A 1 191 ? -7.058 -1.820 -12.371 1.00 95.44 191 LEU A C 1
ATOM 1420 O O . LEU A 1 191 ? -6.025 -2.413 -12.679 1.00 95.44 191 LEU A O 1
ATOM 1424 N N . HIS A 1 192 ? -7.496 -0.733 -13.012 1.00 95.06 192 HIS A N 1
ATOM 1425 C CA . HIS A 1 192 ? -6.728 0.031 -14.002 1.00 95.06 192 HIS A CA 1
ATOM 1426 C C . HIS A 1 192 ? -6.042 -0.822 -15.081 1.00 95.06 192 HIS A C 1
ATOM 1428 O O . HIS A 1 192 ? -4.826 -0.744 -15.285 1.00 95.06 192 HIS A O 1
ATOM 1434 N N . ALA A 1 193 ? -6.815 -1.645 -15.795 1.00 95.25 193 ALA A N 1
ATOM 1435 C CA . ALA A 1 193 ? -6.296 -2.489 -16.875 1.00 95.25 193 ALA A CA 1
ATOM 1436 C C . ALA A 1 193 ? -5.555 -1.669 -17.952 1.00 95.25 193 ALA A C 1
ATOM 1438 O O . ALA A 1 193 ? -4.553 -2.118 -18.512 1.00 95.25 193 ALA A O 1
ATOM 1439 N N . GLU A 1 194 ? -6.008 -0.439 -18.186 1.00 96.12 194 GLU A N 1
ATOM 1440 C CA . GLU A 1 194 ? -5.386 0.556 -19.050 1.00 96.12 194 GLU A CA 1
ATOM 1441 C C . GLU A 1 194 ? -3.990 0.989 -18.580 1.00 96.12 194 GLU A C 1
ATOM 1443 O O . GLU A 1 194 ? -3.130 1.228 -19.423 1.00 96.12 194 GLU A O 1
ATOM 1448 N N . ALA A 1 195 ? -3.727 1.033 -17.267 1.00 97.62 195 ALA A N 1
ATOM 1449 C CA . ALA A 1 195 ? -2.408 1.335 -16.702 1.00 97.62 195 ALA A CA 1
ATOM 1450 C C . ALA A 1 195 ? -1.507 0.092 -16.630 1.00 97.62 195 ALA A C 1
ATOM 1452 O O . ALA A 1 195 ? -0.286 0.194 -16.734 1.00 97.62 195 ALA A O 1
ATOM 1453 N N . VAL A 1 196 ? -2.091 -1.103 -16.515 1.00 98.00 196 VAL A N 1
ATOM 1454 C CA . VAL A 1 196 ? -1.342 -2.368 -16.520 1.00 98.00 196 VAL A CA 1
ATOM 1455 C C . VAL A 1 196 ? -0.615 -2.594 -17.849 1.00 98.00 196 VAL A C 1
ATOM 1457 O O . VAL A 1 196 ? 0.518 -3.073 -17.846 1.00 98.00 196 VAL A O 1
ATOM 1460 N N . ALA A 1 197 ? -1.221 -2.235 -18.983 1.00 96.62 197 ALA A N 1
ATOM 1461 C CA . ALA A 1 197 ? -0.598 -2.396 -20.299 1.00 96.62 197 ALA A CA 1
ATOM 1462 C C . ALA A 1 197 ? 0.749 -1.642 -20.449 1.00 96.62 197 ALA A C 1
ATOM 146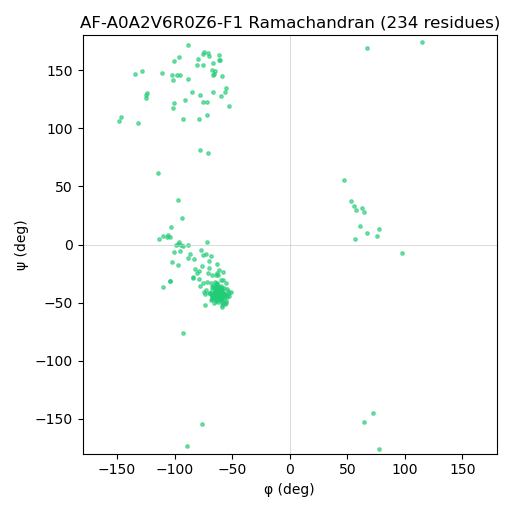4 O O . ALA A 1 197 ? 1.749 -2.291 -20.775 1.00 96.62 197 ALA A O 1
ATOM 1465 N N . PRO A 1 198 ? 0.847 -0.323 -20.177 1.00 98.38 198 PRO A N 1
ATOM 1466 C CA . PRO A 1 198 ? 2.127 0.379 -20.196 1.00 98.38 198 PRO A CA 1
ATOM 1467 C C . PRO A 1 198 ? 3.104 -0.144 -19.134 1.00 98.38 198 PRO A C 1
ATOM 1469 O O . PRO A 1 198 ? 4.290 -0.242 -19.427 1.00 98.38 198 PRO A O 1
ATOM 1472 N N . LEU A 1 199 ? 2.654 -0.587 -17.951 1.00 98.69 199 LEU A N 1
ATOM 1473 C CA . LEU A 1 199 ? 3.554 -1.226 -16.973 1.00 98.69 199 LEU A CA 1
ATOM 1474 C C . LEU A 1 199 ? 4.191 -2.511 -17.516 1.00 98.69 199 LEU A C 1
ATOM 1476 O O . LEU A 1 199 ? 5.389 -2.738 -17.348 1.00 98.69 199 LEU A O 1
ATOM 1480 N N . GLN A 1 200 ? 3.420 -3.349 -18.211 1.00 98.62 200 GLN A N 1
ATOM 1481 C CA . GLN A 1 200 ? 3.949 -4.563 -18.839 1.00 98.62 200 GLN A CA 1
ATOM 1482 C C . GLN A 1 200 ? 4.977 -4.241 -19.931 1.00 98.62 200 GLN A C 1
ATOM 1484 O O . GLN A 1 200 ? 5.984 -4.945 -20.060 1.00 98.62 200 GLN A O 1
ATOM 1489 N N . GLU A 1 201 ? 4.761 -3.172 -20.697 1.00 98.69 201 GLU A N 1
ATOM 1490 C CA . GLU A 1 201 ? 5.734 -2.712 -21.686 1.00 98.69 201 GLU A CA 1
ATOM 1491 C C . GLU A 1 201 ? 6.981 -2.108 -21.019 1.00 98.69 201 GLU A C 1
ATOM 1493 O O . GLU A 1 201 ? 8.100 -2.452 -21.412 1.00 98.69 201 GLU A O 1
ATOM 1498 N N . ALA A 1 202 ? 6.821 -1.310 -19.956 1.00 98.75 202 ALA A N 1
ATOM 1499 C CA . ALA A 1 202 ? 7.918 -0.780 -19.145 1.00 98.75 202 ALA A CA 1
ATOM 1500 C C . ALA A 1 202 ? 8.806 -1.908 -18.607 1.00 98.75 202 ALA A C 1
ATOM 1502 O O . ALA A 1 202 ? 10.022 -1.896 -18.809 1.00 98.75 202 ALA A O 1
ATOM 1503 N N . ARG A 1 203 ? 8.188 -2.940 -18.022 1.00 98.62 203 ARG A N 1
ATOM 1504 C CA . ARG A 1 203 ? 8.850 -4.163 -17.557 1.00 98.62 203 ARG A CA 1
ATOM 1505 C C . ARG A 1 203 ? 9.640 -4.830 -18.682 1.00 98.62 203 ARG A C 1
ATOM 1507 O O . ARG A 1 203 ? 10.820 -5.136 -18.528 1.00 98.62 203 ARG A O 1
ATOM 1514 N N . ARG A 1 204 ? 9.013 -5.032 -19.848 1.00 98.50 204 ARG A N 1
ATOM 1515 C CA . ARG A 1 204 ? 9.656 -5.656 -21.018 1.00 98.50 204 ARG A CA 1
ATOM 1516 C C . ARG A 1 204 ? 10.859 -4.846 -21.508 1.00 98.50 204 ARG A C 1
ATOM 1518 O O . ARG A 1 204 ? 11.824 -5.418 -22.015 1.00 98.50 204 ARG A O 1
ATOM 1525 N N . LEU A 1 205 ? 10.783 -3.521 -21.450 1.00 98.62 205 LEU A N 1
ATOM 1526 C CA . LEU A 1 205 ? 11.863 -2.618 -21.846 1.00 98.62 205 LEU A CA 1
ATOM 1527 C C . LEU A 1 205 ? 13.000 -2.620 -20.820 1.00 98.62 205 LEU A C 1
ATOM 1529 O O . LEU A 1 205 ? 14.159 -2.718 -21.220 1.00 98.62 205 LEU A O 1
ATOM 1533 N N . ALA A 1 206 ? 12.687 -2.610 -19.525 1.00 97.50 206 ALA A N 1
ATOM 1534 C CA . ALA A 1 206 ? 13.671 -2.743 -18.457 1.00 97.50 206 ALA A CA 1
ATOM 1535 C C . ALA A 1 206 ? 14.425 -4.086 -18.549 1.00 97.50 206 ALA A C 1
ATOM 1537 O O . ALA A 1 206 ? 15.655 -4.093 -18.552 1.00 97.50 206 ALA A O 1
ATOM 1538 N N . ASP A 1 207 ? 13.726 -5.198 -18.796 1.00 96.69 207 ASP A N 1
ATOM 1539 C CA . ASP A 1 207 ? 14.345 -6.511 -19.044 1.00 96.69 207 ASP A CA 1
ATOM 1540 C C . ASP A 1 207 ? 15.282 -6.505 -20.265 1.00 96.69 207 ASP A C 1
ATOM 1542 O O . ASP A 1 207 ? 16.384 -7.063 -20.231 1.00 96.69 207 ASP A O 1
ATOM 1546 N N . LYS A 1 208 ? 14.875 -5.854 -21.366 1.00 96.94 208 LYS A N 1
ATOM 1547 C CA . LYS A 1 208 ? 15.759 -5.664 -22.529 1.00 96.94 208 LYS A CA 1
ATOM 1548 C C . LYS A 1 208 ? 16.972 -4.813 -22.170 1.00 96.94 208 LYS A C 1
ATOM 1550 O O . LYS A 1 208 ? 18.058 -5.088 -22.676 1.00 96.94 208 LYS A O 1
ATOM 1555 N N . ALA A 1 209 ? 16.808 -3.801 -21.320 1.00 95.75 209 ALA A N 1
ATOM 1556 C CA . ALA A 1 209 ? 17.905 -2.954 -20.880 1.00 95.75 209 ALA A CA 1
ATOM 1557 C C . ALA A 1 209 ? 18.940 -3.740 -20.065 1.00 95.75 209 ALA A C 1
ATOM 1559 O O . ALA A 1 209 ? 20.130 -3.587 -20.331 1.00 95.75 209 ALA A O 1
ATOM 1560 N N . VAL A 1 210 ? 18.497 -4.629 -19.163 1.00 93.38 210 VAL A N 1
ATOM 1561 C CA . VAL A 1 210 ? 19.371 -5.522 -18.374 1.00 93.38 210 VAL A CA 1
ATOM 1562 C C . VAL A 1 210 ? 20.247 -6.386 -19.282 1.00 93.38 210 VAL A C 1
ATOM 1564 O O . VAL A 1 210 ? 21.435 -6.557 -19.032 1.00 93.38 210 VAL A O 1
ATOM 1567 N N . ARG A 1 211 ? 19.669 -6.927 -20.360 1.00 92.31 211 ARG A N 1
ATOM 1568 C CA . ARG A 1 211 ? 20.349 -7.878 -21.257 1.00 92.31 211 ARG A CA 1
ATOM 1569 C C . ARG A 1 211 ? 21.158 -7.208 -22.371 1.00 92.31 211 ARG A C 1
ATOM 1571 O O . ARG A 1 211 ? 21.835 -7.900 -23.129 1.00 92.31 211 ARG A O 1
ATOM 1578 N N . SER A 1 212 ? 21.056 -5.888 -22.537 1.00 90.75 212 SER A N 1
ATOM 1579 C CA . SER A 1 212 ? 21.608 -5.191 -23.699 1.00 90.75 212 SER A CA 1
ATOM 1580 C C . SER A 1 212 ? 22.934 -4.501 -23.399 1.00 90.75 212 SER A C 1
ATOM 1582 O O . SER A 1 212 ? 23.001 -3.572 -22.598 1.00 90.75 212 SER A O 1
ATOM 1584 N N . VAL A 1 213 ? 23.968 -4.874 -24.156 1.00 82.56 213 VAL A N 1
ATOM 1585 C CA . VAL A 1 213 ? 25.284 -4.217 -24.115 1.00 82.56 213 VAL A CA 1
ATOM 1586 C C . VAL A 1 213 ? 25.252 -2.846 -24.807 1.00 82.56 213 VAL A C 1
ATOM 1588 O O . VAL A 1 213 ? 25.802 -1.878 -24.293 1.00 82.56 213 VAL A O 1
ATOM 1591 N N . PHE A 1 214 ? 24.562 -2.730 -25.949 1.00 87.44 214 PHE A N 1
ATOM 1592 C CA . PHE A 1 214 ? 24.621 -1.533 -26.807 1.00 87.44 214 PHE A CA 1
ATOM 1593 C C . PHE A 1 214 ? 23.397 -0.615 -26.705 1.00 87.44 214 PHE A C 1
ATOM 1595 O O . PHE A 1 214 ? 23.518 0.600 -26.842 1.00 87.44 214 PHE A O 1
ATOM 1602 N N . PHE A 1 215 ? 22.208 -1.167 -26.448 1.00 92.50 215 PHE A N 1
ATOM 1603 C CA . PHE A 1 215 ? 20.944 -0.418 -26.474 1.00 92.50 215 PHE A CA 1
ATOM 1604 C C . PHE A 1 215 ? 20.319 -0.230 -25.092 1.00 92.50 215 PHE A C 1
ATOM 1606 O O . PHE A 1 215 ? 19.219 0.316 -24.994 1.00 92.50 215 PHE A O 1
ATOM 1613 N N . GLY A 1 216 ? 21.019 -0.614 -24.017 1.00 91.81 216 GLY A N 1
ATOM 1614 C CA . GLY A 1 216 ? 20.482 -0.549 -22.660 1.00 91.81 216 GLY A CA 1
ATOM 1615 C C . GLY A 1 216 ? 19.974 0.844 -22.285 1.00 91.81 216 GLY A C 1
ATOM 1616 O O . GLY A 1 216 ? 18.867 0.979 -21.792 1.00 91.81 216 GLY A O 1
ATOM 1617 N N . ARG A 1 217 ? 20.725 1.914 -22.594 1.00 94.06 217 ARG A N 1
ATOM 1618 C CA . ARG A 1 217 ? 20.306 3.310 -22.317 1.00 94.06 217 ARG A CA 1
ATOM 1619 C C . ARG A 1 217 ? 19.031 3.717 -23.054 1.00 94.06 217 ARG A C 1
ATOM 1621 O O . ARG A 1 217 ? 18.215 4.432 -22.481 1.00 94.06 217 ARG A O 1
ATOM 1628 N N . ARG A 1 218 ? 18.847 3.268 -24.299 1.00 97.06 218 ARG A N 1
ATOM 1629 C CA . ARG A 1 218 ? 17.627 3.551 -25.066 1.00 97.06 218 ARG A CA 1
ATOM 1630 C C . ARG A 1 218 ? 16.425 2.865 -24.420 1.00 97.06 218 ARG A C 1
ATOM 1632 O O . ARG A 1 218 ? 15.446 3.536 -24.123 1.00 97.06 218 ARG A O 1
ATOM 1639 N N . HIS A 1 219 ? 16.541 1.571 -24.134 1.00 98.19 219 HIS A N 1
ATOM 1640 C CA . HIS A 1 219 ? 15.459 0.806 -23.516 1.00 98.19 219 HIS A CA 1
ATOM 1641 C C . HIS A 1 219 ? 15.097 1.312 -22.116 1.00 98.19 219 HIS A C 1
ATOM 1643 O O . HIS A 1 219 ? 13.917 1.391 -21.798 1.00 98.19 219 HIS A O 1
ATOM 1649 N N . THR A 1 220 ? 16.074 1.749 -21.315 1.00 98.19 220 THR A N 1
ATOM 1650 C CA . THR A 1 220 ? 15.810 2.412 -20.029 1.00 98.19 220 THR A CA 1
ATOM 1651 C C . THR A 1 220 ? 14.964 3.679 -20.203 1.00 98.19 220 THR A C 1
ATOM 1653 O O . THR A 1 220 ? 13.987 3.863 -19.485 1.00 98.19 220 THR A O 1
ATOM 1656 N N . LYS A 1 221 ? 15.290 4.546 -21.174 1.00 98.56 221 LYS A N 1
ATOM 1657 C CA . LYS A 1 221 ? 14.516 5.775 -21.436 1.00 98.56 221 LYS A CA 1
ATOM 1658 C C . LYS A 1 221 ? 13.093 5.478 -21.912 1.00 98.56 221 LYS A C 1
ATOM 1660 O O . LYS A 1 221 ? 12.160 6.151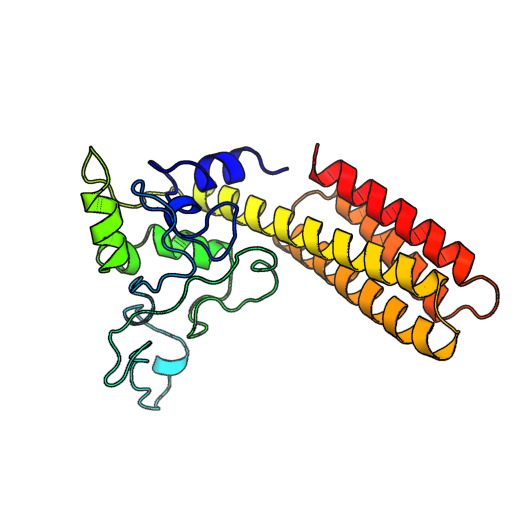 -21.486 1.00 98.56 221 LYS A O 1
ATOM 1665 N N . GLU A 1 222 ? 12.934 4.473 -22.769 1.00 98.69 222 GLU A N 1
ATOM 1666 C CA . GLU A 1 222 ? 11.619 4.002 -23.216 1.00 98.69 222 GLU A CA 1
ATOM 1667 C C . GLU A 1 222 ? 10.804 3.465 -22.023 1.00 98.69 222 GLU A C 1
ATOM 1669 O O . GLU A 1 222 ? 9.650 3.850 -21.859 1.00 98.69 222 GLU A O 1
ATOM 1674 N N . ALA A 1 223 ? 11.420 2.669 -21.136 1.00 98.75 223 ALA A N 1
ATOM 1675 C CA . ALA A 1 223 ? 10.771 2.146 -19.930 1.00 98.75 223 ALA A CA 1
ATO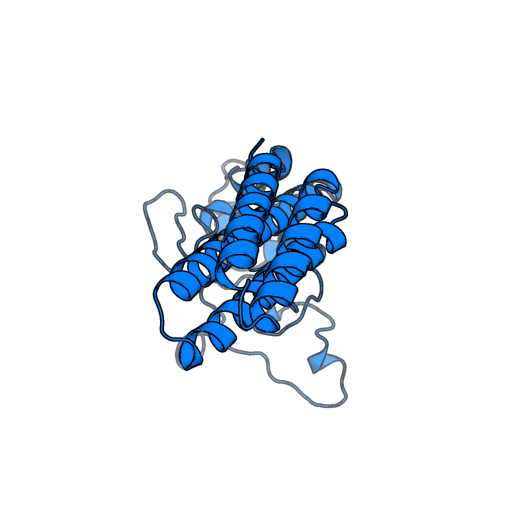M 1676 C C . ALA A 1 223 ? 10.283 3.266 -18.996 1.00 98.75 223 ALA A C 1
ATOM 1678 O O . ALA A 1 223 ? 9.150 3.217 -18.528 1.00 98.75 223 ALA A O 1
ATOM 1679 N N . ILE A 1 224 ? 11.093 4.313 -18.781 1.00 98.88 224 ILE A N 1
ATOM 1680 C CA . ILE A 1 224 ? 10.688 5.503 -18.009 1.00 98.88 224 ILE A CA 1
ATOM 1681 C C . ILE A 1 224 ? 9.458 6.173 -18.639 1.00 98.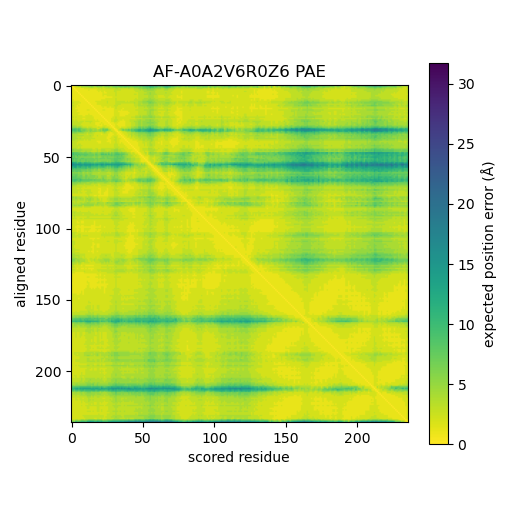88 224 ILE A C 1
ATOM 1683 O O . ILE A 1 224 ? 8.558 6.617 -17.926 1.00 98.88 224 ILE A O 1
ATOM 1687 N N . GLY A 1 225 ? 9.409 6.258 -19.972 1.00 98.75 225 GLY A N 1
ATOM 1688 C CA . GLY A 1 225 ? 8.262 6.807 -20.694 1.00 98.75 225 GLY A CA 1
ATOM 1689 C C . GLY A 1 225 ? 6.977 6.026 -20.419 1.00 98.75 225 GLY A C 1
ATOM 1690 O O . GLY A 1 225 ? 5.948 6.626 -20.120 1.00 98.75 225 GLY A O 1
ATOM 1691 N N . GLU A 1 226 ? 7.048 4.698 -20.456 1.00 98.81 226 GLU A N 1
ATOM 1692 C CA . GLU A 1 226 ? 5.908 3.828 -20.152 1.00 98.81 226 GLU A CA 1
ATOM 1693 C C . GLU A 1 226 ? 5.492 3.885 -18.674 1.00 98.81 226 GLU A C 1
ATOM 1695 O O . GLU A 1 226 ? 4.300 3.978 -18.386 1.00 98.81 226 GLU A O 1
ATOM 1700 N N . GLN A 1 227 ? 6.445 3.962 -17.738 1.00 98.75 227 GLN A N 1
ATOM 1701 C CA . GLN A 1 227 ? 6.140 4.189 -16.319 1.00 98.75 227 GLN A CA 1
ATOM 1702 C C . GLN A 1 227 ? 5.374 5.502 -16.096 1.00 98.75 227 GLN A C 1
ATOM 1704 O O . GLN A 1 227 ? 4.373 5.550 -15.380 1.00 98.75 227 GLN A O 1
ATOM 1709 N N . LYS A 1 228 ? 5.805 6.586 -16.755 1.00 98.75 228 LYS A N 1
ATOM 1710 C CA . LYS A 1 228 ? 5.143 7.898 -16.664 1.00 98.75 228 LYS A CA 1
ATOM 1711 C C . LYS A 1 228 ? 3.732 7.871 -17.266 1.00 98.75 228 LYS A C 1
ATOM 1713 O O . LYS A 1 228 ? 2.838 8.496 -16.698 1.00 98.75 228 LYS A O 1
ATOM 1718 N N . LYS A 1 229 ? 3.511 7.122 -18.354 1.00 98.56 229 LYS A N 1
ATOM 1719 C CA . LYS A 1 229 ? 2.169 6.894 -18.924 1.00 98.56 229 LYS A CA 1
ATOM 1720 C C . LYS A 1 229 ? 1.265 6.132 -17.957 1.00 98.56 229 LYS A C 1
ATOM 1722 O O . LYS A 1 229 ? 0.151 6.578 -17.707 1.00 98.56 229 LYS A O 1
ATOM 1727 N N . ALA A 1 230 ? 1.751 5.029 -17.384 1.00 98.50 230 ALA A N 1
ATOM 1728 C CA . ALA A 1 230 ? 1.000 4.259 -16.396 1.00 98.50 230 ALA A CA 1
ATOM 1729 C C . ALA A 1 230 ? 0.601 5.125 -15.194 1.00 98.50 230 ALA A C 1
ATOM 1731 O O . ALA A 1 230 ? -0.564 5.153 -14.808 1.00 98.50 230 ALA A O 1
ATOM 1732 N N . ARG A 1 231 ? 1.548 5.906 -14.658 1.00 98.31 231 ARG A N 1
ATOM 1733 C CA . ARG A 1 231 ? 1.291 6.842 -13.557 1.00 98.31 231 ARG A CA 1
ATOM 1734 C C . ARG A 1 231 ? 0.187 7.847 -13.883 1.00 98.31 231 ARG A C 1
ATOM 1736 O O . ARG A 1 231 ? -0.647 8.096 -13.020 1.00 98.31 231 ARG A O 1
ATOM 1743 N N . ALA A 1 232 ? 0.184 8.422 -15.088 1.00 97.62 232 ALA A N 1
ATOM 1744 C CA . ALA A 1 232 ? -0.840 9.383 -15.504 1.00 97.62 232 ALA A CA 1
ATOM 1745 C C . ALA A 1 232 ? -2.250 8.769 -15.445 1.00 97.62 232 ALA A C 1
ATOM 1747 O O . ALA A 1 232 ? -3.147 9.351 -14.845 1.00 97.62 232 ALA A O 1
ATOM 1748 N N . LEU A 1 233 ? -2.405 7.541 -15.945 1.00 97.25 233 LEU A N 1
ATOM 1749 C CA . LEU A 1 233 ? -3.680 6.813 -15.933 1.00 97.25 233 LEU A CA 1
ATOM 1750 C C . LEU A 1 233 ? -4.185 6.481 -14.517 1.00 97.25 233 LEU A C 1
ATOM 1752 O O . LEU A 1 233 ? -5.384 6.333 -14.305 1.00 97.25 233 LEU A O 1
ATOM 1756 N N . LEU A 1 234 ? -3.289 6.365 -13.531 1.00 96.38 234 LEU A N 1
ATOM 1757 C CA . LEU A 1 234 ? -3.666 6.104 -12.137 1.00 96.38 234 LEU A CA 1
ATOM 1758 C C . LEU A 1 234 ? -4.128 7.360 -11.387 1.00 96.38 234 LEU A C 1
ATOM 1760 O O . LEU A 1 234 ? -4.862 7.239 -10.402 1.00 96.38 234 LEU A O 1
ATOM 1764 N N . VAL A 1 235 ? -3.698 8.553 -11.809 1.00 91.75 235 VAL A N 1
ATOM 1765 C CA . VAL A 1 235 ? -4.030 9.820 -11.130 1.00 91.75 235 VAL A CA 1
ATOM 1766 C C . VAL A 1 235 ? -5.211 10.564 -11.754 1.00 91.75 235 VAL A C 1
ATOM 1768 O O . VAL A 1 235 ? -5.792 11.409 -11.074 1.00 91.75 235 VAL A O 1
ATOM 1771 N N . GLU A 1 236 ? -5.585 10.233 -12.992 1.00 76.38 236 GLU A N 1
ATOM 1772 C CA . GLU A 1 236 ? -6.849 10.655 -13.624 1.00 76.38 236 GLU A CA 1
ATOM 1773 C C . GLU A 1 236 ? -8.083 10.070 -12.893 1.00 76.38 236 GLU A C 1
ATOM 1775 O O . GLU A 1 236 ? -9.088 10.810 -12.735 1.00 76.38 236 GLU A O 1
#

Solvent-accessible surface area (backbone atoms only — not comparable to full-atom values): 12066 Å² total; per-residue (Å²): 74,50,58,70,10,48,50,38,37,64,27,77,74,50,50,37,44,32,32,49,22,39,91,44,27,35,29,22,36,86,82,85,54,80,61,42,68,42,64,46,30,52,29,72,90,66,49,77,82,34,70,73,60,71,47,96,56,91,65,78,83,80,41,55,46,76,85,77,43,74,49,23,44,68,47,66,52,43,66,48,46,56,79,57,58,46,35,71,100,80,49,64,31,70,43,57,46,54,53,50,44,45,49,46,31,67,47,18,40,72,14,69,43,24,44,50,51,13,72,72,31,96,82,58,46,53,40,75,63,55,75,68,53,29,48,29,34,35,47,24,39,24,50,52,18,28,51,47,27,43,52,51,19,41,51,26,39,57,50,34,70,77,48,59,75,84,59,20,47,58,30,29,53,49,21,34,50,30,34,51,48,26,45,50,35,28,56,75,68,74,43,62,68,80,26,43,54,34,34,54,50,16,33,55,25,26,55,48,19,60,76,32,90,86,52,19,70,58,27,33,53,52,16,45,51,24,40,55,52,20,49,51,61,47,68,98

Nearest PDB structures (foldseek):
  4k0d-assembly1_B  TM=7.472E-01  e=2.325E+00  Anaeromyxobacter dehalogenans 2CP-C
  7d5i-assembly1_B  TM=3.289E-01  e=5.754E-01  Mycolicibacterium smegmatis MC2 155

Foldseek 3Di:
DLVLLVCQCPDCQALVVCQCQVVLAQWHHLPPDIPGFDWFQQLPLVDPPQVVPVDPDDDDGDLEDDVVRPNIHTRHRLQQVQLVADDDPSRRRGGQLVVSVSQQDPSRCVGPNQQVSLVSHPVSDGHHDDSVNSLSNLLVSLLSNLLVLLVQLLVLLVVLLVDDPVVNLVSLVSSLVSLVSSLCSQVVSVHPPVLNVLSVQLSVLSVCLNVDPPCNNVSSVSSSVSSVVSSVSSVD

pLDDT: mean 95.15, std 3.97, range [76.38, 98.88]